Protein 1TJ5 (pdb70)

Foldseek 3Di:
DAQAEEEEEEPFACDDDLVLVVVLCVVCVVVVVRYAYEHQYLAAPVVVVVVCVVSVHDDGQKYCYNQNQWIAGPVGTDVVSNVVQVVLADVVVLCVLVVPDPQWDWDDPNSDDPFKTKTWGNPPDDLCVVVVSQVVSVVVVRQWDWFDKPNTMIIIGGVCGASQNSVVVVCVVVVHDLLRYEYEYAIRSNVSNVVHSHQYEHFQNHHPVVVVSCVPPNDPSYHYAPHTHSNRVVVSCVVSVTPD

Organism: Synechocystis sp. (strain ATCC 27184 / PCC 6803 / Kazusa) (NCBI:txid1111708)

CATH classification: 3.40.50.1000 (+1 more: 3.90.1070.10)

Solvent-accessible surface area: 10977 Å² total; per-residue (Å²): 202,72,83,0,0,0,0,0,8,0,45,73,0,0,16,55,52,81,137,6,1,99,80,0,30,125,64,0,44,116,76,76,57,59,0,26,0,0,0,0,0,22,64,33,61,132,35,0,67,60,7,23,145,127,31,44,7,29,92,10,28,20,7,0,0,4,2,0,1,29,0,37,36,115,108,30,77,14,108,114,3,6,83,81,0,53,85,122,23,91,52,108,88,0,61,68,39,0,76,65,25,164,16,10,94,92,21,74,112,158,71,46,23,77,28,5,4,1,3,75,6,45,124,165,28,78,80,68,21,14,96,94,1,34,110,97,0,90,138,51,66,18,40,0,26,29,13,49,6,50,41,95,31,0,9,0,0,3,97,78,0,22,0,1,47,0,0,82,48,1,14,82,100,21,81,9,101,48,62,54,0,0,0,0,0,4,7,6,23,0,39,6,0,0,105,5,69,0,64,0,0,0,0,120,45,13,53,96,39,0,44,113,27,61,115,115,171,32,86,113,62,10,40,90,1,129,44,38,35,0,12,0,0,48,36,0,5,75,101,39,100,25,14,132

Sequence (244 aa):
MRQLLLISDLDNTWVGDQQALEHLQEYLGDRRGNFYLAYATGRSYHSARELQKQVGLMEPDYWLTAVGSEIYHPEGLDQHWADYLSEHWQRDILQAIADGFEALKPQSPLEQNPWKISYHLDPQACPTVIDQLTEMLKETGIPVQVIFSSGKDVDLLPQRSNKGNATQYLQQHLAMEPSQTLVCGDSGNDIGLFETSARGVIVRNAQPELLHWYDQWGDSRHYRAQSSHAGAILEAIAHFDFLS

Nearest PDB structures (foldseek):
  1tj5-assembly1_A  TM=1.004E+00  e=4.501E-55  Synechocystis sp. PCC 6803
  3pgv-assembly4_D  TM=7.602E-01  e=1.822E-13  Klebsiella pneumoniae subsp. pneumoniae MGH 78578
  3pgv-assembly3_C  TM=7.453E-01  e=2.980E-13  Klebsiella pneumoniae subsp. pneumoniae MGH 78578
  3pgv-assembly1_A  TM=7.498E-01  e=1.773E-12  Klebsiella pneumoniae subsp. pneumoniae MGH 78578
  1nrw-assembly1_A  TM=6.372E-01  e=3.083E-12  Bacillus subtilis

InterPro domains:
  IPR006379 HAD-superfamily hydrolase, subfamily IIB [TIGR01484] (5-202)
  IPR006380 Sucrose phosphatase-like domain [PF05116] (3-241)
  IPR012847 Sucrose phosphatase, plant/cyanobacteria [TIGR01485] (3-243)
  IPR023214 HAD superfamily [G3DSA:3.40.50.1000] (5-239)
  IPR036412 HAD-like superfamily [SSF56784] (3-239)
  IPR051518 Plant Sucrose Phosphatase [PTHR46521] (3-242)

Radius of gyration: 17.38 Å; Cα contacts (8 Å, |Δi|>4): 476; chains: 1; bounding box: 36×49×46 Å

Secondary structure (DSSP, 8-state):
--SEEEEE-TBTTTBS-HHHHHHHHHHHHTSGGGEEEEEE-SS-HHHHHHHHHHHTPPPPSEEEEGGGTEEEETTEE-HHHHHHHHTT--HHHHHHHHHT-TTEEEPPGGG-BTTBEEEEE-TTS-TTHHHHHHHHHHTTTS-EEEEEETTTEEEEEETT-SHHHHHHHHHHHHT--GGGEEEEE-SGGGHHHHHSSSEEEE-TT--HHHHHHHHHH--TTEEE-SS-THHHHHHHHHHTT---

B-factor: mean 19.58, std 11.44, range [1.56, 80.84]

Structure (mmCIF, N/CA/C/O backbone):
data_1TJ5
#
_entry.id   1TJ5
#
_cell.length_a   68.75
_cell.length_b   68.75
_cell.length_c   268.38
_cell.angle_alpha   90
_cell.angle_beta   90
_cell.angle_gamma   120
#
_symmetry.space_group_name_H-M   'P 65 2 2'
#
loop_
_entity.id
_entity.type
_entity.pdbx_description
1 polymer Sucrose-Phosphatase
2 branched beta-D-fructofuranose-(2-1)-alpha-D-glucopyranose
3 non-polymer 'PHOSPHATE ION'
4 non-polymer 'MAGNESIUM ION'
5 water water
#
loop_
_atom_site.group_PDB
_atom_site.id
_atom_site.type_symbol
_atom_site.label_atom_id
_atom_site.label_alt_id
_atom_site.label_comp_id
_atom_site.label_asym_id
_atom_site.label_entity_id
_atom_site.label_seq_id
_atom_site.pdbx_PDB_ins_code
_atom_site.Cartn_x
_atom_site.Cartn_y
_atom_site.Cartn_z
_atom_site.occupancy
_atom_site.B_iso_or_equiv
_atom_site.auth_seq_id
_atom_site.auth_comp_id
_atom_site.auth_asym_id
_atom_site.auth_atom_id
_atom_site.pdbx_PDB_model_num
ATOM 1 N N . MET A 1 1 ? 54.704 30.635 97.598 1.00 29.90 1 MET A N 1
ATOM 2 C CA . MET A 1 1 ? 54.950 31.736 98.573 1.00 29.35 1 MET A CA 1
ATOM 3 C C . MET A 1 1 ? 55.019 31.215 100.000 1.00 26.72 1 MET A C 1
ATOM 4 O O . MET A 1 1 ? 55.194 31.987 100.941 1.00 28.01 1 MET A O 1
ATOM 9 N N . ARG A 1 2 ? 54.864 29.907 100.167 1.00 18.92 2 ARG A N 1
ATOM 10 C CA . ARG A 1 2 ? 54.935 29.315 101.494 1.00 15.71 2 ARG A CA 1
ATOM 11 C C . ARG A 1 2 ? 56.298 28.663 101.652 1.00 14.67 2 ARG A C 1
ATOM 12 O O . ARG A 1 2 ? 57.026 28.511 100.677 1.00 15.20 2 ARG A O 1
ATOM 20 N N . GLN A 1 3 ? 56.659 28.288 102.872 1.00 15.69 3 GLN A N 1
ATOM 21 C CA . GLN A 1 3 ? 57.972 27.694 103.092 1.00 17.63 3 GLN A CA 1
ATOM 22 C C . GLN A 1 3 ? 58.079 26.196 102.861 1.00 15.55 3 GLN A C 1
ATOM 23 O O . GLN A 1 3 ? 59.181 25.665 102.775 1.00 16.65 3 GLN A O 1
ATOM 29 N N . LEU A 1 4 ? 56.950 25.511 102.748 1.00 11.81 4 LEU A N 1
ATOM 30 C CA . LEU A 1 4 ? 56.997 24.076 102.532 1.00 10.52 4 LEU A CA 1
ATOM 31 C C . LEU A 1 4 ? 55.872 23.559 101.650 1.00 10.10 4 LEU A C 1
ATOM 32 O O . LEU A 1 4 ? 54.736 24.026 101.737 1.00 9.62 4 LEU A O 1
ATOM 37 N N . LEU A 1 5 ? 56.218 22.609 100.783 1.00 11.53 5 LEU A N 1
ATOM 38 C CA . LEU A 1 5 ? 55.263 21.942 99.899 1.00 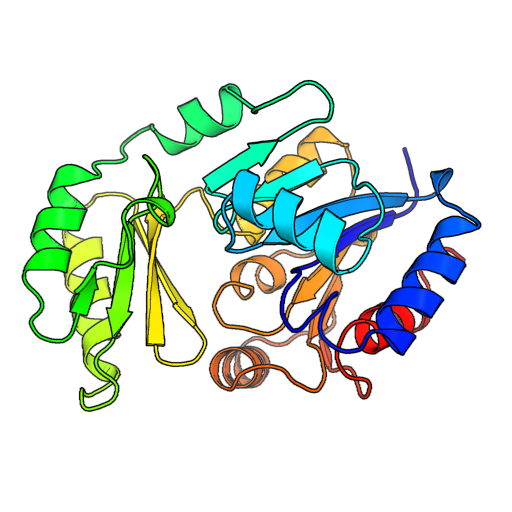10.23 5 LEU A CA 1
ATOM 39 C C . LEU A 1 5 ? 55.343 20.513 100.423 1.00 10.41 5 LEU A C 1
ATOM 40 O O . LEU A 1 5 ? 56.342 19.823 100.211 1.00 9.04 5 LEU A O 1
ATOM 45 N N . LEU A 1 6 ? 54.307 20.086 101.134 1.00 10.46 6 LEU A N 1
ATOM 46 C CA . LEU A 1 6 ? 54.270 18.750 101.717 1.00 10.22 6 LEU A CA 1
ATOM 47 C C . LEU A 1 6 ? 53.418 17.819 100.861 1.00 9.57 6 LEU A C 1
ATOM 48 O O . LEU A 1 6 ? 52.225 18.049 100.666 1.00 10.77 6 LEU A O 1
ATOM 53 N N . ILE A 1 7 ? 54.050 16.769 100.355 1.00 10.28 7 ILE A N 1
ATOM 54 C CA . ILE A 1 7 ? 53.395 15.791 99.494 1.00 9.29 7 ILE A CA 1
ATOM 55 C C . ILE A 1 7 ? 53.508 14.415 100.120 1.00 9.99 7 ILE A C 1
ATOM 56 O O . ILE A 1 7 ? 54.607 13.923 100.364 1.00 10.51 7 ILE A O 1
ATOM 61 N N . SER A 1 8 ? 52.370 13.781 100.368 1.00 9.90 8 SER A N 1
ATOM 62 C CA . SER A 1 8 ? 52.397 12.485 101.016 1.00 9.35 8 SER A CA 1
ATOM 63 C C . SER A 1 8 ? 51.376 11.492 100.514 1.00 10.79 8 SER A C 1
ATOM 64 O O . SER A 1 8 ? 50.277 11.855 100.095 1.00 9.85 8 SER A O 1
ATOM 67 N N . ASP A 1 9 ? 51.753 10.224 100.561 1.00 9.09 9 ASP A N 1
ATOM 68 C CA . ASP A 1 9 ? 50.846 9.174 100.165 1.00 8.70 9 ASP A CA 1
ATOM 69 C C . ASP A 1 9 ? 49.923 9.047 101.366 1.00 9.88 9 ASP A C 1
ATOM 70 O O . ASP A 1 9 ? 50.258 9.531 102.447 1.00 8.41 9 ASP A O 1
ATOM 75 N N . LEU A 1 10 ? 48.774 8.403 101.194 1.00 9.81 10 LEU A N 1
ATOM 76 C CA . LEU A 1 10 ? 47.832 8.248 102.295 1.00 10.57 10 LEU A CA 1
ATOM 77 C C . LEU A 1 10 ? 47.962 6.906 103.002 1.00 11.31 10 LEU A C 1
ATOM 78 O O . LEU A 1 10 ? 48.521 6.836 104.094 1.00 12.72 10 LEU A O 1
ATOM 83 N N . ASP A 1 11 ? 47.459 5.844 102.379 1.00 8.59 11 ASP A N 1
ATOM 84 C CA . ASP A 1 11 ? 47.517 4.514 102.983 1.00 12.09 11 ASP A CA 1
ATOM 85 C C . ASP A 1 11 ? 48.925 4.080 103.379 1.00 12.25 11 ASP A C 1
ATOM 86 O O . ASP A 1 11 ? 49.848 4.152 102.576 1.00 13.52 11 ASP A O 1
ATOM 91 N N . ASN A 1 12 ? 49.075 3.642 104.628 1.00 16.64 12 ASN A N 1
ATOM 92 C CA . ASN A 1 12 ? 50.350 3.163 105.160 1.00 16.32 12 ASN A CA 1
ATOM 93 C C . ASN A 1 12 ? 51.419 4.234 105.337 1.00 15.50 12 ASN A C 1
ATOM 94 O O . ASN A 1 12 ? 52.539 3.935 105.747 1.00 15.90 12 ASN A O 1
ATOM 99 N N . THR A 1 13 ? 51.080 5.477 105.024 1.00 12.05 13 THR A N 1
ATOM 100 C CA . THR A 1 13 ? 52.020 6.577 105.166 1.00 10.77 13 THR A CA 1
ATOM 101 C C . THR A 1 13 ? 51.403 7.595 106.116 1.00 10.19 13 THR A C 1
ATOM 102 O O . THR A 1 13 ? 51.724 7.622 107.300 1.00 10.34 13 THR A O 1
ATOM 106 N N . TRP A 1 14 ? 50.497 8.414 105.603 1.00 9.04 14 TRP A N 1
ATOM 107 C CA . TRP A 1 14 ? 49.826 9.416 106.424 1.00 10.30 14 TRP A CA 1
ATOM 108 C C . TRP A 1 14 ? 48.788 8.702 107.291 1.00 10.37 14 TRP A C 1
ATOM 109 O O . TRP A 1 14 ? 48.531 9.099 108.423 1.00 10.32 14 TRP A O 1
ATOM 120 N N . VAL A 1 15 ? 48.219 7.627 106.751 1.00 10.22 15 VAL A N 1
ATOM 121 C CA . VAL A 1 15 ? 47.190 6.850 107.436 1.00 10.14 15 VAL A CA 1
ATOM 122 C C . VAL A 1 15 ? 47.715 5.478 107.861 1.00 12.38 15 VAL A C 1
ATOM 123 O O . VAL A 1 15 ? 48.563 4.899 107.185 1.00 12.95 15 VAL A O 1
ATOM 127 N N . GLY A 1 16 ? 47.205 4.961 108.978 1.00 12.43 16 GLY A N 1
ATOM 128 C CA . GLY A 1 16 ? 47.640 3.657 109.456 1.00 14.71 16 GLY A CA 1
ATOM 129 C C . GLY A 1 16 ? 47.902 3.629 110.951 1.00 16.39 16 GLY A C 1
ATOM 130 O O . GLY A 1 16 ? 47.775 2.591 111.599 1.00 17.28 16 GLY A O 1
ATOM 131 N N . ASP A 1 17 ? 48.289 4.775 111.498 1.00 15.35 17 ASP A N 1
ATOM 132 C CA . ASP A 1 17 ? 48.558 4.910 112.928 1.00 15.27 17 ASP A CA 1
ATOM 133 C C . ASP A 1 17 ? 47.728 6.112 113.364 1.00 13.07 17 ASP A C 1
ATOM 134 O O . ASP A 1 17 ? 48.209 7.237 113.336 1.00 13.55 17 ASP A O 1
ATOM 139 N N . GLN A 1 18 ? 46.483 5.873 113.763 1.00 14.09 18 GLN A N 1
ATOM 140 C CA . GLN A 1 18 ? 45.593 6.964 114.145 1.00 14.86 18 GLN A CA 1
ATOM 141 C C . GLN A 1 18 ? 46.206 7.986 115.097 1.00 12.95 18 GLN A C 1
ATOM 142 O O . GLN A 1 18 ? 46.074 9.188 114.877 1.00 13.40 18 GLN A O 1
ATOM 148 N N . GLN A 1 19 ? 46.887 7.526 116.141 1.00 10.79 19 GLN A N 1
ATOM 149 C CA . GLN A 1 19 ? 47.494 8.466 117.080 1.00 12.09 19 GLN A CA 1
ATOM 150 C C . GLN A 1 19 ? 48.530 9.369 116.407 1.00 10.40 19 GLN A C 1
ATOM 151 O O . GLN A 1 19 ? 48.560 10.574 116.657 1.00 9.56 19 GLN A O 1
ATOM 157 N N . ALA A 1 20 ? 49.379 8.793 115.560 1.00 11.16 20 ALA A N 1
ATOM 158 C CA . ALA A 1 20 ? 50.408 9.579 114.877 1.00 11.29 20 ALA A CA 1
ATOM 159 C C . ALA A 1 20 ? 49.758 10.531 113.885 1.00 10.55 20 ALA A C 1
ATOM 160 O O . ALA A 1 20 ? 50.186 11.675 113.729 1.00 11.16 20 ALA A O 1
ATOM 162 N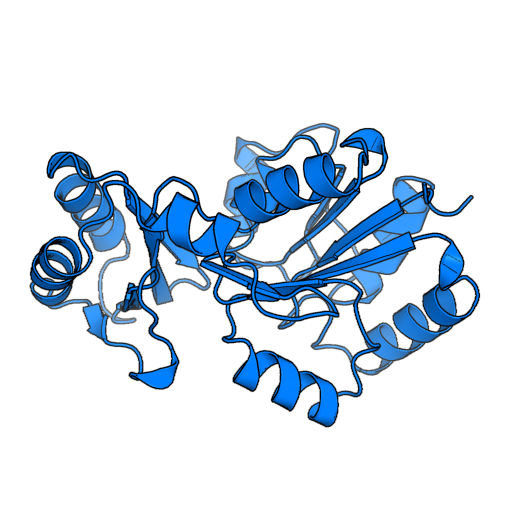 N . LEU A 1 21 ? 48.723 10.056 113.208 1.00 10.31 21 LEU A N 1
ATOM 163 C CA . LEU A 1 21 ? 48.020 10.894 112.251 1.00 10.96 21 LEU A CA 1
ATOM 164 C C . LEU A 1 21 ? 47.519 12.121 112.999 1.00 11.41 21 LEU A C 1
ATOM 165 O O . LEU A 1 21 ? 47.701 13.253 112.557 1.00 12.35 21 LEU A O 1
ATOM 170 N N . GLU A 1 22 ? 46.903 11.887 114.151 1.00 10.77 22 GLU A N 1
ATOM 171 C CA . GLU A 1 22 ? 46.356 12.978 114.942 1.00 12.74 22 GLU A CA 1
ATOM 172 C C . GLU A 1 22 ? 47.381 13.985 115.452 1.00 11.19 22 GLU A C 1
ATOM 173 O O . GLU A 1 22 ? 47.143 15.190 115.367 1.00 11.48 22 GLU A O 1
ATOM 179 N N . HIS A 1 23 ? 48.521 13.537 115.967 1.00 10.17 23 HIS A N 1
ATOM 180 C CA . HIS A 1 23 ? 49.469 14.534 116.430 1.00 10.10 23 HIS A CA 1
ATOM 181 C C . HIS A 1 23 ? 50.203 15.198 115.265 1.00 8.85 23 HIS A C 1
ATOM 182 O O . HIS A 1 23 ? 50.719 16.305 115.408 1.00 9.15 23 HIS A O 1
ATOM 189 N N . LEU A 1 24 ? 50.223 14.550 114.102 1.00 8.86 24 LEU A N 1
ATOM 190 C CA . LEU A 1 24 ? 50.853 15.164 112.931 1.00 7.35 24 LEU A CA 1
ATOM 191 C C . LEU A 1 24 ? 49.938 16.304 112.488 1.00 8.37 24 LEU A C 1
ATOM 192 O O . LEU A 1 24 ? 50.391 17.412 112.206 1.00 9.64 24 LEU A O 1
ATOM 197 N N . GLN A 1 25 ? 48.639 16.028 112.440 1.00 9.46 25 GLN A N 1
ATOM 198 C CA . GLN A 1 25 ? 47.679 17.041 112.022 1.00 10.13 25 GLN A CA 1
ATOM 199 C C . GLN A 1 25 ? 47.524 18.144 113.068 1.00 11.38 25 GLN A C 1
ATOM 200 O O . GLN A 1 25 ? 47.263 19.302 112.732 1.00 9.84 25 GLN A O 1
ATOM 206 N N . GLU A 1 26 ? 47.707 17.791 114.333 1.00 11.63 26 GLU A N 1
ATOM 207 C CA . GLU A 1 26 ? 47.610 18.778 115.398 1.00 13.91 26 GLU A CA 1
ATOM 208 C C . GLU A 1 26 ? 48.750 19.775 115.198 1.00 12.48 26 GLU A C 1
ATOM 209 O O . GLU A 1 26 ? 48.543 20.989 115.202 1.00 12.13 26 GLU A O 1
ATOM 215 N N . TYR A 1 27 ? 49.955 19.251 115.015 1.00 10.67 27 TYR A N 1
ATOM 216 C CA . TYR A 1 27 ? 51.126 20.092 114.802 1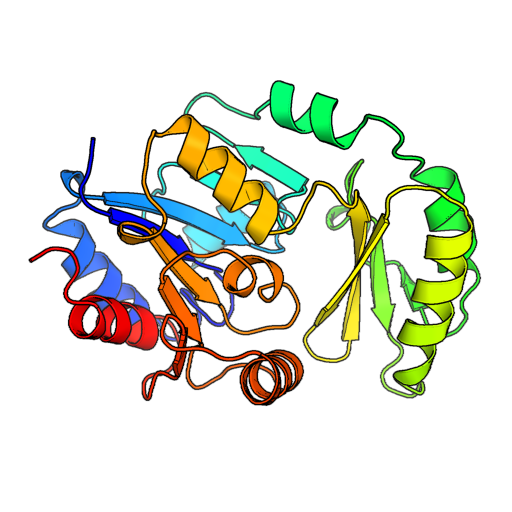.00 10.48 27 TYR A CA 1
ATOM 217 C C . TYR A 1 27 ? 50.972 20.966 113.553 1.00 10.21 27 TYR A C 1
ATOM 218 O O . TYR A 1 27 ? 51.146 22.182 113.613 1.00 10.73 27 TYR A O 1
ATOM 227 N N . LEU A 1 28 ? 50.645 20.347 112.422 1.00 11.37 28 LEU A N 1
ATOM 228 C CA . LEU A 1 28 ? 50.483 21.093 111.174 1.00 10.87 28 LEU A CA 1
ATOM 229 C C . LEU A 1 28 ? 49.309 22.057 111.263 1.00 10.43 28 LEU A C 1
ATOM 230 O O . LEU A 1 28 ? 49.313 23.111 110.631 1.00 11.54 28 LEU A O 1
ATOM 235 N N . GLY A 1 29 ? 48.310 21.689 112.056 1.00 8.91 29 GLY A N 1
ATOM 236 C CA . GLY A 1 29 ? 47.135 22.526 112.211 1.00 8.65 29 GLY A CA 1
ATOM 237 C C . GLY A 1 29 ? 47.401 23.861 112.886 1.00 8.68 29 GLY A C 1
ATOM 238 O O . GLY A 1 29 ? 46.566 24.761 112.815 1.00 8.91 29 GLY A O 1
ATOM 239 N N . ASP A 1 30 ? 48.552 23.993 113.540 1.00 9.30 30 ASP A N 1
ATOM 240 C CA . ASP A 1 30 ? 48.912 25.233 114.219 1.00 8.59 30 ASP A CA 1
ATOM 241 C C . ASP A 1 30 ? 49.695 26.204 113.346 1.00 8.16 30 ASP A C 1
ATOM 242 O O . ASP A 1 30 ? 49.997 27.321 113.772 1.00 8.97 30 ASP A O 1
ATOM 247 N N . ARG A 1 31 ? 50.024 25.779 112.129 1.00 7.64 31 ARG A N 1
ATOM 248 C CA . ARG A 1 31 ? 50.762 26.618 111.187 1.00 7.31 31 ARG A CA 1
ATOM 249 C C . ARG A 1 31 ? 50.270 26.327 109.768 1.00 8.62 31 ARG A C 1
ATOM 250 O O . ARG A 1 31 ? 51.055 26.284 108.817 1.00 7.12 31 ARG A O 1
ATOM 258 N N . ARG A 1 32 ? 48.961 26.134 109.641 1.00 9.34 32 ARG A N 1
ATOM 259 C CA . ARG A 1 32 ? 48.329 25.809 108.369 1.00 11.54 32 ARG A CA 1
ATOM 260 C C . ARG A 1 32 ? 48.745 26.702 107.204 1.00 12.14 32 ARG A C 1
ATOM 261 O O . ARG A 1 32 ? 48.896 26.227 106.080 1.00 11.48 32 ARG A O 1
ATOM 269 N N . GLY A 1 33 ? 48.944 27.989 107.470 1.00 11.07 33 GLY A N 1
ATOM 270 C CA . GLY A 1 33 ? 49.319 28.908 106.410 1.00 8.38 33 GLY A CA 1
ATOM 271 C C . GLY A 1 33 ? 50.766 28.880 105.956 1.00 9.55 33 GLY A C 1
ATOM 272 O O . GLY A 1 33 ? 51.123 29.578 105.007 1.00 8.55 33 GLY A O 1
ATOM 273 N N . ASN A 1 34 ? 51.604 28.081 106.609 1.00 9.61 34 ASN A N 1
ATOM 274 C CA . ASN A 1 34 ? 53.011 28.015 106.225 1.00 11.15 34 ASN A CA 1
ATOM 275 C C . ASN A 1 34 ? 53.382 26.934 105.217 1.00 10.44 34 ASN A C 1
ATOM 276 O O . ASN A 1 34 ? 54.532 26.860 104.791 1.00 11.43 34 ASN A O 1
ATOM 281 N N . PHE A 1 35 ? 52.432 26.094 104.829 1.00 10.83 35 PHE A N 1
ATOM 282 C CA . PHE A 1 35 ? 52.749 25.045 103.869 1.00 11.03 35 PHE A CA 1
ATOM 283 C C . PHE A 1 35 ? 51.592 24.706 102.942 1.00 11.65 35 PHE A C 1
ATOM 284 O O . PHE A 1 35 ? 50.433 24.983 103.246 1.00 10.17 35 PHE A O 1
ATOM 292 N N . TYR A 1 36 ? 51.929 24.127 101.794 1.00 9.23 36 TYR A N 1
ATOM 293 C CA . TYR A 1 36 ? 50.921 23.676 100.847 1.00 8.71 36 TYR A CA 1
ATOM 294 C C . TYR A 1 36 ? 50.903 22.181 101.088 1.00 6.76 36 TYR A C 1
ATOM 295 O O . TYR A 1 36 ? 51.948 21.570 101.278 1.00 6.97 36 TYR A O 1
ATOM 304 N N . LEU A 1 37 ? 49.721 21.591 101.099 1.00 10.38 37 LEU A N 1
ATOM 305 C CA . LEU A 1 37 ? 49.621 20.167 101.333 1.00 9.22 37 LEU A CA 1
ATOM 306 C C . LEU A 1 37 ? 48.978 19.469 100.152 1.00 11.16 37 LEU A C 1
ATOM 307 O O . LEU A 1 37 ? 47.963 19.925 99.622 1.00 12.52 37 LEU A O 1
ATOM 312 N N . ALA A 1 38 ? 49.579 18.362 99.737 1.00 9.71 38 ALA A N 1
ATOM 313 C CA . ALA A 1 38 ? 49.043 17.580 98.636 1.00 10.20 38 ALA A CA 1
ATOM 314 C C . ALA A 1 38 ? 49.115 16.100 98.985 1.00 11.85 38 ALA A C 1
ATOM 315 O O . ALA A 1 38 ? 50.134 15.610 99.476 1.00 12.89 38 ALA A O 1
ATOM 317 N N . TYR A 1 39 ? 48.014 15.397 98.760 1.00 10.49 39 TYR A N 1
ATOM 318 C CA . TYR A 1 39 ? 47.972 13.968 99.002 1.00 9.98 39 TYR A CA 1
ATOM 319 C C . TYR A 1 39 ? 48.198 13.331 97.638 1.00 11.04 39 TYR A C 1
ATOM 320 O O . TYR A 1 39 ? 47.440 13.583 96.707 1.00 11.27 39 TYR A O 1
ATOM 329 N N . ALA A 1 40 ? 49.263 12.542 97.518 1.00 12.80 40 ALA A N 1
ATOM 330 C CA . ALA A 1 40 ? 49.597 11.846 96.274 1.00 10.91 40 ALA A CA 1
ATOM 331 C C . ALA A 1 40 ? 49.281 10.390 96.570 1.00 11.63 40 ALA A C 1
ATOM 332 O O . ALA A 1 40 ? 50.104 9.659 97.131 1.00 11.96 40 ALA A O 1
ATOM 334 N N . THR A 1 41 ? 48.083 9.970 96.186 1.00 11.05 41 THR A N 1
ATOM 335 C CA . THR A 1 41 ? 47.620 8.626 96.476 1.00 10.21 41 THR A CA 1
ATOM 336 C C . THR A 1 41 ? 47.307 7.784 95.251 1.00 11.01 41 THR A C 1
ATOM 337 O O . THR A 1 41 ? 47.105 8.306 94.154 1.00 11.19 41 THR A O 1
ATOM 341 N N . GLY A 1 42 ? 47.279 6.471 95.450 1.00 7.94 42 GLY A N 1
ATOM 342 C CA . GLY A 1 42 ? 46.967 5.560 94.366 1.00 8.26 42 GLY A CA 1
ATOM 343 C C . GLY A 1 42 ? 45.463 5.472 94.222 1.00 9.43 42 GLY A C 1
ATOM 344 O O . GLY A 1 42 ? 44.947 4.986 93.218 1.00 12.49 42 GLY A O 1
ATOM 345 N N . ARG A 1 43 ? 44.755 5.952 95.237 1.00 9.68 43 ARG A N 1
ATOM 346 C CA . ARG A 1 43 ? 43.302 5.936 95.236 1.00 9.05 43 ARG A CA 1
ATOM 347 C C . ARG A 1 43 ? 42.709 6.955 94.270 1.00 10.19 43 ARG A C 1
ATOM 348 O O . ARG A 1 43 ? 43.328 7.970 93.954 1.00 9.97 43 ARG A O 1
ATOM 356 N N . SER A 1 44 ? 41.497 6.674 93.805 1.00 11.84 44 SER A N 1
ATOM 357 C CA . SER A 1 44 ? 40.796 7.593 92.926 1.00 12.86 44 SER A CA 1
ATOM 358 C C . SER A 1 44 ? 40.395 8.738 93.849 1.00 12.56 44 SER A C 1
ATOM 359 O O . SER A 1 44 ? 40.484 8.608 95.071 1.00 13.07 44 SER A O 1
ATOM 362 N N . TYR A 1 45 ? 39.941 9.844 93.274 1.00 10.79 45 TYR A N 1
ATOM 363 C CA . TYR A 1 45 ? 39.518 10.999 94.057 1.00 10.45 45 TYR A CA 1
ATOM 364 C C . TYR A 1 45 ? 38.389 10.637 95.024 1.00 11.51 45 TYR A C 1
ATOM 365 O O . TYR A 1 45 ? 38.448 10.970 96.209 1.00 10.68 45 TYR A O 1
ATOM 374 N N . HIS A 1 46 ? 37.367 9.953 94.515 1.00 12.15 46 HIS A N 1
ATOM 375 C CA . HIS A 1 46 ? 36.223 9.549 95.331 1.00 16.17 46 HIS A CA 1
ATOM 376 C C . HIS A 1 46 ? 36.683 8.701 96.511 1.00 15.06 46 HIS A C 1
ATOM 377 O O . HIS A 1 46 ? 36.262 8.919 97.648 1.00 15.85 46 HIS A O 1
ATOM 384 N N . SER A 1 47 ? 37.548 7.732 96.235 1.00 12.78 47 SER A N 1
ATOM 385 C CA . SER A 1 47 ? 38.057 6.857 97.279 1.00 13.02 47 SER A CA 1
ATOM 386 C C . SER A 1 47 ? 38.879 7.659 98.291 1.00 11.53 47 SER A C 1
ATOM 387 O O . SER A 1 47 ? 38.811 7.414 99.495 1.00 11.84 47 SER A O 1
ATOM 390 N N . ALA A 1 48 ? 39.651 8.620 97.800 1.00 11.61 48 ALA A N 1
ATOM 391 C CA . ALA A 1 48 ? 40.467 9.445 98.681 1.00 11.73 48 ALA A CA 1
ATOM 392 C C . ALA A 1 48 ? 39.549 10.224 99.628 1.00 12.69 48 ALA A C 1
ATOM 393 O O . ALA A 1 48 ? 39.823 10.327 100.827 1.00 9.94 48 ALA A O 1
ATOM 395 N N . ARG A 1 49 ? 38.456 10.756 99.078 1.00 13.84 49 ARG A N 1
ATOM 396 C CA . ARG A 1 49 ? 37.480 11.519 99.854 1.00 14.68 49 ARG A CA 1
ATOM 397 C C . ARG A 1 49 ? 36.791 10.649 100.897 1.00 16.29 49 ARG A C 1
ATOM 398 O O . ARG A 1 49 ? 36.510 11.106 102.004 1.00 17.56 49 ARG A O 1
ATOM 406 N N . GLU A 1 50 ? 36.505 9.399 100.551 1.00 15.76 50 GLU A N 1
ATOM 407 C CA . GLU A 1 50 ? 35.861 8.519 101.511 1.00 18.29 50 GLU A CA 1
ATOM 408 C C . GLU A 1 50 ? 36.821 8.236 102.660 1.00 18.39 50 GLU A C 1
ATOM 409 O O . GLU A 1 50 ? 36.406 8.182 103.818 1.00 18.52 50 GLU A O 1
ATOM 415 N N . LEU A 1 51 ? 38.103 8.069 102.339 1.00 19.32 51 LEU A N 1
ATOM 416 C CA . LEU A 1 51 ? 39.109 7.809 103.364 1.00 19.47 51 LEU A CA 1
ATOM 417 C C . LEU A 1 51 ? 39.213 9.007 104.306 1.00 18.17 51 LEU A C 1
ATOM 418 O O . LEU A 1 51 ? 39.357 8.838 105.516 1.00 19.93 51 LEU A O 1
ATOM 423 N N . GLN A 1 52 ? 39.133 10.213 103.748 1.00 13.37 52 GLN A N 1
ATOM 424 C CA . GLN A 1 52 ? 39.210 11.435 104.544 1.00 13.11 52 GLN A CA 1
ATOM 425 C C . GLN A 1 52 ? 38.120 11.462 105.616 1.00 14.47 52 GLN A C 1
ATOM 426 O O . GLN A 1 52 ? 38.354 11.911 106.741 1.00 11.72 52 GLN A O 1
ATOM 432 N N . LYS A 1 53 ? 36.929 10.987 105.260 1.00 14.84 53 LYS A N 1
ATOM 433 C CA . LYS A 1 53 ? 35.818 10.955 106.204 1.00 18.27 53 LYS A CA 1
ATOM 434 C C . LYS A 1 53 ? 36.016 9.858 107.235 1.00 18.09 53 LYS A C 1
ATOM 435 O O . LYS A 1 53 ? 35.632 10.009 108.391 1.00 18.58 53 LYS A O 1
ATOM 441 N N . GLN A 1 54 ? 36.631 8.758 106.816 1.00 23.12 54 GLN A N 1
ATOM 442 C CA . GLN A 1 54 ? 36.879 7.632 107.708 1.00 22.49 54 GLN A CA 1
ATOM 443 C C . GLN A 1 54 ? 37.890 7.931 108.815 1.00 21.73 54 GLN A C 1
ATOM 444 O O . GLN A 1 54 ? 37.639 7.630 109.982 1.00 19.83 54 GLN A O 1
ATOM 450 N N . VAL A 1 55 ? 39.029 8.521 108.457 1.00 18.24 55 VAL A N 1
ATOM 451 C CA . VAL A 1 55 ? 40.065 8.814 109.447 1.00 17.52 55 VAL A CA 1
ATOM 452 C C . VAL A 1 55 ? 40.222 10.292 109.795 1.00 17.11 55 VAL A C 1
ATOM 453 O O . VAL A 1 55 ? 41.086 10.655 110.595 1.00 17.81 55 VAL A O 1
ATOM 457 N N . GLY A 1 56 ? 39.396 11.139 109.191 1.00 17.80 56 GLY A N 1
ATOM 458 C CA . GLY A 1 56 ? 39.464 12.562 109.469 1.00 17.15 56 GLY A CA 1
ATOM 459 C C . GLY A 1 56 ? 40.682 13.282 108.917 1.00 16.42 56 GLY A C 1
ATOM 460 O O . GLY A 1 56 ? 41.307 14.072 109.625 1.00 15.62 56 GLY A O 1
ATOM 461 N N . LEU A 1 57 ? 41.022 13.019 107.656 1.00 12.08 57 LEU A N 1
ATOM 462 C CA . LEU A 1 57 ? 42.169 13.668 107.019 1.00 11.45 57 LEU A CA 1
ATOM 463 C C . LEU A 1 57 ? 41.967 15.169 106.914 1.00 11.33 57 LEU A C 1
ATOM 464 O O . LEU A 1 57 ? 40.895 15.630 106.526 1.00 11.49 57 LEU A O 1
ATOM 469 N N . MET A 1 58 ? 42.997 15.939 107.240 1.00 11.12 58 MET A N 1
ATOM 470 C CA . MET A 1 58 ? 42.869 17.383 107.133 1.00 12.37 58 MET A CA 1
ATOM 471 C C . MET A 1 58 ? 42.795 17.732 105.653 1.00 12.63 58 MET A C 1
ATOM 472 O O . MET A 1 58 ? 43.381 17.044 104.815 1.00 10.80 58 MET A O 1
ATOM 477 N N . GLU A 1 59 ? 42.066 18.801 105.348 1.00 15.05 59 GLU A N 1
ATOM 478 C CA . GLU A 1 59 ? 41.868 19.264 103.982 1.00 13.86 59 GLU A CA 1
ATOM 479 C C . GLU A 1 59 ? 43.177 19.689 103.323 1.00 13.80 59 GLU A C 1
ATOM 480 O O . GLU A 1 59 ? 43.885 20.563 103.825 1.00 14.61 59 GLU A O 1
ATOM 486 N N . PRO A 1 60 ? 43.522 19.068 102.186 1.00 12.05 60 PRO A N 1
ATOM 487 C CA . PRO A 1 60 ? 44.763 19.434 101.505 1.00 10.84 60 PRO A CA 1
ATOM 488 C C . PRO A 1 60 ? 44.497 20.562 100.520 1.00 10.40 60 PRO A C 1
ATOM 489 O O . PRO A 1 60 ? 43.352 20.929 100.282 1.00 10.10 60 PRO A O 1
ATOM 493 N N . ASP A 1 61 ? 45.557 21.117 99.953 1.00 13.69 61 ASP A N 1
ATOM 494 C CA . ASP A 1 61 ? 45.394 22.177 98.974 1.00 14.51 61 ASP A CA 1
ATOM 495 C C . ASP A 1 61 ? 45.194 21.529 97.608 1.00 15.10 61 ASP A C 1
ATOM 496 O O . ASP A 1 61 ? 44.491 22.068 96.749 1.00 14.67 61 ASP A O 1
ATOM 501 N N . TYR A 1 62 ? 45.806 20.360 97.422 1.00 10.84 62 TYR A N 1
ATOM 502 C CA . TYR A 1 62 ? 45.714 19.633 96.160 1.00 9.28 62 TYR A CA 1
ATOM 503 C C . TYR A 1 62 ? 45.621 18.131 96.367 1.00 9.55 62 TYR A C 1
ATOM 504 O O . TYR A 1 62 ? 46.103 17.594 97.364 1.00 7.91 62 TYR A O 1
ATOM 513 N N . TRP A 1 63 ? 44.999 17.457 95.408 1.00 11.10 63 TRP A N 1
ATOM 514 C CA . TRP A 1 63 ? 44.869 16.011 95.449 1.00 10.04 63 TRP A CA 1
ATOM 515 C C . TRP A 1 63 ? 45.522 15.470 94.189 1.00 12.17 63 TRP A C 1
ATOM 516 O O . TRP A 1 63 ? 45.104 15.812 93.086 1.00 11.91 63 TRP A O 1
ATOM 527 N N . LEU A 1 64 ? 46.561 14.656 94.346 1.00 9.87 64 LEU A N 1
ATOM 528 C CA . LEU A 1 64 ? 47.219 14.050 93.196 1.00 11.27 64 LEU A CA 1
ATOM 529 C C . LEU A 1 64 ? 46.759 12.610 93.319 1.00 10.68 64 LEU A C 1
ATOM 530 O O . LEU A 1 64 ? 47.381 11.807 94.007 1.00 11.59 64 LEU A O 1
ATOM 535 N N . THR A 1 65 ? 45.650 12.296 92.660 1.00 11.42 65 THR A N 1
ATOM 536 C CA . THR A 1 65 ? 45.057 10.970 92.757 1.00 11.10 65 THR A CA 1
ATOM 537 C C . THR A 1 65 ? 45.404 9.969 91.667 1.00 10.80 65 THR A C 1
ATOM 538 O O . THR A 1 65 ? 45.977 10.314 90.635 1.00 9.15 65 THR A O 1
ATOM 542 N N . ALA A 1 66 ? 45.032 8.719 91.924 1.00 10.98 66 ALA A N 1
ATOM 543 C CA . ALA A 1 66 ? 45.266 7.621 91.002 1.00 10.74 66 ALA A CA 1
ATOM 544 C C . ALA A 1 66 ? 46.705 7.630 90.498 1.00 10.94 66 ALA A C 1
ATOM 545 O O . ALA A 1 66 ? 46.961 7.548 89.295 1.00 10.49 66 ALA A O 1
ATOM 547 N N . VAL A 1 67 ? 47.639 7.737 91.439 1.00 8.73 67 VAL A N 1
ATOM 548 C CA . VAL A 1 67 ? 49.064 7.745 91.136 1.00 9.83 67 VAL A CA 1
ATOM 549 C C . VAL A 1 67 ? 49.463 8.937 90.265 1.00 10.94 67 VAL A C 1
ATOM 550 O O . VAL A 1 67 ? 50.371 8.842 89.436 1.00 10.37 67 VAL A O 1
ATOM 554 N N . GLY A 1 68 ? 48.777 10.058 90.454 1.00 13.12 68 GLY A N 1
ATOM 555 C CA . GLY A 1 68 ? 49.089 11.251 89.684 1.00 13.23 68 GLY A CA 1
ATOM 556 C C . GLY A 1 68 ? 48.440 11.342 88.312 1.00 13.81 68 GLY A C 1
ATOM 557 O O . GLY A 1 68 ? 48.803 12.207 87.520 1.00 14.15 68 GLY A O 1
ATOM 558 N N . SER A 1 69 ? 47.479 10.469 88.019 1.00 11.88 69 SER A N 1
ATOM 559 C CA . SER A 1 69 ? 46.821 10.507 86.716 1.00 13.76 69 SER A CA 1
ATOM 560 C C . SER A 1 69 ? 45.764 11.604 86.672 1.00 15.18 69 SER A C 1
ATOM 561 O O . SER A 1 69 ? 45.358 12.042 85.597 1.00 15.26 69 SER A O 1
ATOM 564 N N . GLU A 1 70 ? 45.314 12.042 87.843 1.00 12.10 70 GLU A N 1
ATOM 565 C CA . GLU A 1 70 ? 44.330 13.110 87.923 1.00 14.88 70 GLU A CA 1
ATOM 566 C C . GLU A 1 70 ? 44.721 14.060 89.043 1.00 14.99 70 GLU A C 1
ATOM 567 O O . GLU A 1 70 ? 45.030 13.631 90.155 1.00 17.29 70 GLU A O 1
ATOM 573 N N . ILE A 1 71 ? 44.713 15.352 88.744 1.00 17.97 71 ILE A N 1
ATOM 574 C CA . ILE A 1 71 ? 45.047 16.358 89.736 1.00 17.73 71 ILE A CA 1
ATOM 575 C C . ILE A 1 71 ? 43.816 17.211 90.025 1.00 18.90 71 ILE A C 1
ATOM 576 O O . ILE A 1 71 ? 43.128 17.658 89.109 1.00 20.03 71 ILE A O 1
ATOM 581 N N . TYR A 1 72 ? 43.531 17.421 91.303 1.00 15.13 72 TYR A N 1
ATOM 582 C CA . TYR A 1 72 ? 42.379 18.219 91.694 1.00 15.87 72 TYR A CA 1
ATOM 583 C C . TYR A 1 72 ? 42.806 19.450 92.462 1.00 17.17 72 TYR A C 1
ATOM 584 O O . TYR A 1 72 ? 43.502 19.347 93.473 1.00 17.23 72 TYR A O 1
ATOM 593 N N . HIS A 1 73 ? 42.404 20.614 91.964 1.00 16.70 73 HIS A N 1
ATOM 594 C CA . HIS A 1 73 ? 42.714 21.874 92.623 1.00 20.08 73 HIS A CA 1
ATOM 595 C C . HIS A 1 73 ? 41.496 22.195 93.473 1.00 22.12 73 HIS A C 1
ATOM 596 O O . HIS A 1 73 ? 40.454 21.546 93.346 1.00 21.40 73 HIS A O 1
ATOM 603 N N . PRO A 1 74 ? 41.609 23.192 94.361 1.00 36.61 74 PRO A N 1
ATOM 604 C CA . PRO A 1 74 ? 40.448 23.528 95.187 1.00 38.96 74 PRO A CA 1
ATOM 605 C C . PRO A 1 74 ? 39.258 23.823 94.273 1.00 41.13 74 PRO A C 1
ATOM 606 O O . PRO A 1 74 ? 38.111 23.530 94.612 1.00 42.40 74 PRO A O 1
ATOM 610 N N . GLU A 1 75 ? 39.553 24.378 93.098 1.00 46.66 75 GLU A N 1
ATOM 611 C CA . GLU A 1 75 ? 38.526 24.728 92.116 1.00 46.10 75 GLU A CA 1
ATOM 612 C C . GLU A 1 75 ? 38.053 23.560 91.243 1.00 45.36 75 GLU A C 1
ATOM 613 O O . GLU A 1 75 ? 37.058 23.685 90.527 1.00 45.27 75 GLU A O 1
ATOM 615 N N . GLY A 1 76 ? 38.762 22.434 91.290 1.00 36.13 76 GLY A N 1
ATOM 616 C CA . GLY A 1 76 ? 38.355 21.287 90.491 1.00 33.19 76 GLY A CA 1
ATOM 617 C C . GLY A 1 76 ? 39.450 20.568 89.716 1.00 31.34 76 GLY A C 1
ATOM 618 O O . GLY A 1 76 ? 40.636 20.878 89.851 1.00 30.54 76 GLY A O 1
ATOM 619 N N . LEU A 1 77 ? 39.036 19.603 88.896 1.00 22.34 77 LEU A N 1
ATOM 620 C CA . LEU A 1 77 ? 39.951 18.802 88.087 1.00 19.79 77 LEU A CA 1
ATOM 621 C C . LEU A 1 77 ? 40.780 19.649 87.130 1.00 17.32 77 LEU A C 1
ATOM 622 O O . LEU A 1 77 ? 40.258 20.536 86.461 1.00 15.57 77 LEU A O 1
ATOM 627 N N . ASP A 1 78 ? 42.077 19.367 87.070 1.00 14.12 78 ASP A N 1
ATOM 628 C CA . ASP A 1 78 ? 42.981 20.105 86.197 1.00 13.74 78 ASP A CA 1
ATOM 629 C C . ASP A 1 78 ? 42.887 19.539 84.787 1.00 14.68 78 ASP A C 1
ATOM 630 O O . ASP A 1 78 ? 43.402 18.455 84.503 1.00 14.32 78 ASP A O 1
ATOM 635 N N . GLN A 1 79 ? 42.222 20.281 83.907 1.00 17.18 79 GLN A N 1
ATOM 636 C CA . GLN A 1 79 ? 42.037 19.850 82.526 1.00 18.69 79 GLN A CA 1
ATOM 637 C C . GLN A 1 79 ? 43.319 19.951 81.703 1.00 18.29 79 GLN A C 1
ATOM 638 O O . GLN A 1 79 ? 43.495 19.217 80.731 1.00 19.11 79 GLN A O 1
ATOM 644 N N . HIS A 1 80 ? 44.217 20.856 82.082 1.00 17.30 80 HIS A N 1
ATOM 645 C CA . HIS A 1 80 ? 45.473 20.991 81.352 1.00 16.58 80 HIS A CA 1
ATOM 646 C C . HIS A 1 80 ? 46.309 19.734 81.561 1.00 15.60 80 HIS A C 1
ATOM 647 O O . HIS A 1 80 ? 46.931 19.226 80.627 1.00 14.92 80 HIS A O 1
ATOM 654 N N . TRP A 1 81 ? 46.323 19.240 82.796 1.00 15.68 81 TRP A N 1
ATOM 655 C CA . TRP A 1 81 ? 47.075 18.037 83.133 1.00 14.23 81 TRP A CA 1
ATOM 656 C C . TRP A 1 81 ? 46.467 16.851 82.388 1.00 14.21 81 TRP A C 1
ATOM 657 O O . TRP A 1 81 ? 47.186 16.016 81.837 1.00 13.51 81 TRP A O 1
ATOM 668 N N . ALA A 1 82 ? 45.140 16.791 82.353 1.00 12.52 82 ALA A N 1
ATOM 669 C CA . ALA A 1 82 ? 44.460 15.707 81.660 1.00 13.53 82 ALA A CA 1
ATOM 670 C C . ALA A 1 82 ? 44.840 15.701 80.180 1.00 14.12 82 ALA A C 1
ATOM 671 O O . ALA A 1 82 ? 45.208 14.659 79.638 1.00 15.27 82 ALA A O 1
ATOM 673 N N . ASP A 1 83 ? 44.758 16.859 79.528 1.00 14.99 83 ASP A N 1
ATOM 674 C CA . ASP A 1 83 ? 45.104 16.949 78.111 1.00 15.80 83 ASP A CA 1
ATOM 675 C C . ASP A 1 83 ? 46.567 16.581 77.884 1.00 14.71 83 ASP A C 1
ATOM 676 O O . ASP A 1 83 ? 46.909 15.919 76.909 1.00 15.03 83 ASP A O 1
ATOM 681 N N . TYR A 1 84 ? 47.422 17.025 78.795 1.00 15.57 84 TYR A N 1
ATOM 682 C CA . TYR A 1 84 ? 48.852 16.753 78.731 1.00 14.71 84 TYR A CA 1
ATOM 683 C C . TYR A 1 84 ? 49.129 15.243 78.778 1.00 14.06 84 TYR A C 1
ATOM 684 O O . TYR A 1 84 ? 49.962 14.739 78.029 1.00 15.24 84 TYR A O 1
ATOM 693 N N . LEU A 1 85 ? 48.417 14.518 79.637 1.00 12.73 85 LEU A N 1
ATOM 694 C CA . LEU A 1 85 ? 48.619 13.072 79.748 1.00 12.36 85 LEU A CA 1
ATOM 695 C C . LEU A 1 85 ? 47.997 12.297 78.587 1.00 13.77 85 LEU A C 1
ATOM 696 O O . LEU A 1 85 ? 48.437 11.192 78.269 1.00 12.98 85 LEU A O 1
ATOM 701 N N . SER A 1 86 ? 46.978 12.877 77.958 1.00 16.54 86 SER A N 1
ATOM 702 C CA . SER A 1 86 ? 46.292 12.232 76.836 1.00 18.72 86 SER A CA 1
ATOM 703 C C . SER A 1 86 ? 47.119 12.195 75.552 1.00 19.73 86 SER A C 1
ATOM 704 O O . SER A 1 86 ? 46.887 11.360 74.680 1.00 19.32 86 SER A O 1
ATOM 707 N N . GLU A 1 87 ? 48.079 13.103 75.442 1.00 18.30 87 GLU A N 1
ATOM 708 C CA . GLU A 1 87 ? 48.932 13.196 74.262 1.00 21.32 87 GLU A CA 1
ATOM 709 C C . GLU A 1 87 ? 49.765 11.933 74.024 1.00 20.71 87 GLU A C 1
ATOM 710 O O . GLU A 1 87 ? 50.592 11.562 74.853 1.00 20.93 87 GLU A O 1
ATOM 716 N N . HIS A 1 88 ? 49.540 11.278 72.889 1.00 20.41 88 HIS A N 1
ATOM 717 C CA . HIS A 1 88 ? 50.277 10.062 72.530 1.00 21.06 88 HIS A CA 1
ATOM 718 C C . HIS A 1 88 ? 49.868 8.812 73.305 1.00 18.18 88 HIS A C 1
ATOM 719 O O . HIS A 1 88 ? 50.319 7.714 72.990 1.00 20.05 88 HIS A O 1
ATOM 726 N N . TRP A 1 89 ? 49.028 8.980 74.319 1.00 15.22 89 TRP A N 1
ATOM 727 C CA . TRP A 1 89 ? 48.566 7.861 75.137 1.00 14.80 89 TRP A CA 1
ATOM 728 C C . TRP A 1 89 ? 47.548 7.023 74.367 1.00 16.04 89 TRP A C 1
ATOM 729 O O . TRP A 1 89 ? 46.588 7.556 73.811 1.00 17.12 89 TRP A O 1
ATOM 740 N N . GLN A 1 90 ? 47.766 5.712 74.342 1.00 16.39 90 GLN A N 1
ATOM 741 C CA . GLN A 1 90 ? 46.881 4.786 73.642 1.00 17.07 90 GLN A CA 1
ATOM 742 C C . GLN A 1 90 ? 46.424 3.703 74.623 1.00 14.85 90 GLN A C 1
ATOM 743 O O . GLN A 1 90 ? 46.942 2.587 74.612 1.00 14.24 90 GLN A O 1
ATOM 749 N N . ARG A 1 91 ? 45.445 4.030 75.459 1.00 13.81 91 ARG A N 1
ATOM 750 C CA . ARG A 1 91 ? 44.958 3.091 76.462 1.00 12.38 91 ARG A CA 1
ATOM 751 C C . ARG A 1 91 ? 44.534 1.722 75.939 1.00 11.58 91 ARG A C 1
ATOM 752 O O . ARG A 1 91 ? 44.960 0.698 76.471 1.00 10.93 91 ARG A O 1
ATOM 760 N N . ASP A 1 92 ? 43.697 1.706 74.906 1.00 9.21 92 ASP A N 1
ATOM 761 C CA . ASP A 1 92 ? 43.194 0.454 74.341 1.00 10.18 92 ASP A CA 1
ATOM 762 C C . ASP A 1 92 ? 44.266 -0.559 73.950 1.00 9.32 92 ASP A C 1
ATOM 763 O O . ASP A 1 92 ? 44.154 -1.743 74.265 1.00 8.40 92 ASP A O 1
ATOM 768 N N . ILE A 1 93 ? 45.301 -0.099 73.257 1.00 8.81 93 ILE A N 1
ATOM 769 C CA . ILE A 1 93 ? 46.366 -0.990 72.828 1.00 7.43 93 ILE A CA 1
ATOM 770 C C . ILE A 1 93 ? 47.122 -1.584 74.011 1.00 8.86 93 ILE A C 1
ATOM 771 O O . ILE A 1 93 ? 47.402 -2.784 74.034 1.00 8.63 93 ILE A O 1
ATOM 776 N N . LEU A 1 94 ? 47.438 -0.751 74.999 1.00 7.66 94 LEU A N 1
ATOM 777 C CA . LEU A 1 94 ? 48.167 -1.216 76.172 1.00 8.05 94 LEU A CA 1
ATOM 778 C C . LEU A 1 94 ? 47.332 -2.214 76.974 1.00 7.20 94 LEU A C 1
ATOM 779 O O . LEU A 1 94 ? 47.857 -3.206 77.485 1.00 8.92 94 LEU A O 1
ATOM 784 N N . GLN A 1 95 ? 46.031 -1.962 77.071 1.00 9.17 95 GLN A N 1
ATOM 785 C CA . GLN A 1 95 ? 45.140 -2.856 77.811 1.00 11.01 95 GLN A CA 1
ATOM 786 C C . GLN A 1 95 ? 45.051 -4.211 77.116 1.00 10.44 95 GLN A C 1
ATOM 787 O O . GLN A 1 95 ? 45.030 -5.253 77.767 1.00 10.30 95 GLN A O 1
ATOM 793 N N . ALA A 1 96 ? 44.996 -4.192 75.789 1.00 14.43 96 ALA A N 1
ATOM 794 C CA . ALA A 1 96 ? 44.911 -5.434 75.023 1.00 14.99 96 ALA A CA 1
ATOM 795 C C . ALA A 1 96 ? 46.123 -6.299 75.343 1.00 14.38 96 ALA A C 1
ATOM 796 O O . ALA A 1 96 ? 46.007 -7.509 75.533 1.00 16.46 96 ALA A O 1
ATOM 798 N N . ILE A 1 97 ? 47.288 -5.669 75.407 1.00 11.43 97 ILE A N 1
ATOM 799 C CA . ILE A 1 97 ? 48.515 -6.391 75.704 1.00 11.95 97 ILE A CA 1
ATOM 800 C C . ILE A 1 97 ? 48.496 -6.923 77.132 1.00 12.47 97 ILE A C 1
ATOM 801 O O . ILE A 1 97 ? 48.702 -8.114 77.359 1.00 13.19 97 ILE A O 1
ATOM 806 N N . ALA A 1 98 ? 48.241 -6.044 78.093 1.00 14.14 98 ALA A N 1
ATOM 807 C CA . ALA A 1 98 ? 48.202 -6.455 79.493 1.00 14.98 98 ALA A CA 1
ATOM 808 C C . ALA A 1 98 ? 47.142 -7.532 79.751 1.00 15.45 98 ALA A C 1
ATOM 809 O O . ALA A 1 98 ? 47.380 -8.468 80.512 1.00 16.13 98 ALA A O 1
ATOM 811 N N . ASP A 1 99 ? 45.977 -7.403 79.120 1.00 13.87 99 ASP A N 1
ATOM 812 C CA . ASP A 1 99 ? 44.903 -8.382 79.300 1.00 15.62 99 ASP A CA 1
ATOM 813 C C . ASP A 1 99 ? 45.334 -9.775 78.854 1.00 17.15 99 ASP A C 1
ATOM 814 O O . ASP A 1 99 ? 44.773 -10.775 79.304 1.00 19.14 99 ASP A O 1
ATOM 819 N N . GLY A 1 100 ? 46.326 -9.831 77.966 1.00 17.73 100 GLY A N 1
ATOM 820 C CA . GLY A 1 100 ? 46.809 -11.105 77.460 1.00 16.65 100 GLY A CA 1
ATOM 821 C C . GLY A 1 100 ? 47.681 -11.894 78.422 1.00 17.98 100 GLY A C 1
ATOM 822 O O . GLY A 1 100 ? 47.964 -13.065 78.177 1.00 17.16 100 GLY A O 1
ATOM 823 N N . PHE A 1 101 ? 48.116 -11.263 79.509 1.00 19.79 101 PHE A N 1
ATOM 824 C CA . PHE A 1 101 ? 48.952 -11.945 80.498 1.00 20.42 101 PHE A CA 1
ATOM 825 C C . PHE A 1 101 ? 48.123 -12.732 81.502 1.00 20.74 101 PHE A C 1
ATOM 826 O O . PHE A 1 101 ? 47.383 -12.162 82.306 1.00 21.66 101 PHE A O 1
ATOM 834 N N . GLU A 1 102 ? 48.264 -14.049 81.446 1.00 15.58 102 GLU A N 1
ATOM 835 C CA . GLU A 1 102 ? 47.551 -14.961 82.328 1.00 16.83 102 GLU A CA 1
ATOM 836 C C . GLU A 1 102 ? 47.733 -14.645 83.813 1.00 16.69 102 GLU A C 1
ATOM 837 O O . GLU A 1 102 ? 46.809 -14.822 84.607 1.00 15.87 102 GLU A O 1
ATOM 843 N N . ALA A 1 103 ? 48.922 -14.179 84.185 1.00 19.99 103 ALA A N 1
ATOM 844 C CA . ALA A 1 103 ? 49.223 -13.863 85.583 1.00 19.97 103 ALA A CA 1
ATOM 845 C C . ALA A 1 103 ? 48.569 -12.577 86.077 1.00 18.31 103 ALA A C 1
ATOM 846 O O . ALA A 1 103 ? 48.611 -12.281 87.264 1.00 18.76 103 ALA A O 1
ATOM 848 N N . LEU A 1 104 ? 47.974 -11.812 85.170 1.00 17.24 104 LEU A N 1
ATOM 849 C CA . LEU A 1 104 ? 47.332 -10.561 85.553 1.00 16.75 104 LEU A CA 1
ATOM 850 C C . LEU A 1 104 ? 45.816 -10.650 85.499 1.00 18.08 104 LEU A C 1
ATOM 851 O O . LEU A 1 104 ? 45.247 -11.250 84.586 1.00 19.63 104 LEU A O 1
ATOM 856 N N . LYS A 1 105 ? 45.173 -10.057 86.495 1.00 15.32 105 LYS A N 1
ATOM 857 C CA . LYS A 1 105 ? 43.722 -10.013 86.573 1.00 15.95 105 LYS A CA 1
ATOM 858 C C . LYS A 1 105 ? 43.387 -8.536 86.680 1.00 14.57 105 LYS A C 1
ATOM 859 O O . LYS A 1 105 ? 44.022 -7.804 87.440 1.00 13.86 105 LYS A O 1
ATOM 865 N N . PRO A 1 106 ? 42.393 -8.071 85.916 1.00 12.58 106 PRO A N 1
ATOM 866 C CA . PRO A 1 106 ? 42.037 -6.655 85.987 1.00 11.88 106 PRO A CA 1
ATOM 867 C C . PRO A 1 106 ? 41.560 -6.274 87.383 1.00 11.25 106 PRO A C 1
ATOM 868 O O . PRO A 1 106 ? 40.970 -7.093 88.092 1.00 9.25 106 PRO A O 1
ATOM 872 N N . GLN A 1 107 ? 41.841 -5.040 87.783 1.00 14.98 107 GLN A N 1
ATOM 873 C CA . GLN A 1 107 ? 41.379 -4.552 89.072 1.00 15.99 107 GLN A CA 1
ATOM 874 C C . GLN A 1 107 ? 39.976 -4.047 88.773 1.00 17.09 107 GLN A C 1
ATOM 875 O O . GLN A 1 107 ? 39.634 -3.831 87.608 1.00 16.50 107 GLN A O 1
ATOM 881 N N . SER A 1 108 ? 39.163 -3.873 89.807 1.00 15.72 108 SER A N 1
ATOM 882 C CA . SER A 1 108 ? 37.795 -3.402 89.618 1.00 16.34 108 SER A CA 1
ATOM 883 C C . SER A 1 108 ? 37.730 -2.149 88.750 1.00 13.77 108 SER A C 1
ATOM 884 O O . SER A 1 108 ? 38.631 -1.313 88.777 1.00 13.02 108 SER A O 1
ATOM 887 N N . PRO A 1 109 ? 36.653 -2.007 87.967 1.00 8.63 109 PRO A N 1
ATOM 888 C CA . PRO A 1 109 ? 36.468 -0.855 87.088 1.00 9.11 109 PRO A CA 1
ATOM 889 C C . PRO A 1 109 ? 36.689 0.495 87.763 1.00 9.81 109 PRO A C 1
ATOM 890 O O . PRO A 1 109 ? 37.293 1.394 87.178 1.00 9.10 109 PRO A O 1
ATOM 894 N N . LEU A 1 110 ? 36.214 0.636 88.997 1.00 10.75 110 LEU A N 1
ATOM 895 C CA . LEU A 1 110 ? 36.357 1.902 89.708 1.00 13.33 110 LEU A CA 1
ATOM 896 C C . LEU A 1 110 ? 37.807 2.279 90.010 1.00 13.60 110 LEU A C 1
ATOM 897 O O . LEU A 1 110 ? 38.088 3.402 90.429 1.00 14.55 110 LEU A O 1
ATOM 902 N N . GLU A 1 111 ? 38.728 1.346 89.786 1.00 17.62 111 GLU A N 1
ATOM 903 C CA . GLU A 1 111 ? 40.150 1.608 90.011 1.00 17.89 111 GLU A CA 1
ATOM 904 C C . GLU A 1 111 ? 40.773 2.116 88.714 1.00 17.60 111 GLU A C 1
ATOM 905 O O . GLU A 1 111 ? 41.911 2.580 88.700 1.00 17.31 111 GLU A O 1
ATOM 911 N N . GLN A 1 112 ? 40.018 2.026 87.625 1.00 12.45 112 GLN A N 1
ATOM 912 C CA . GLN A 1 112 ? 40.506 2.453 86.318 1.00 11.69 112 GLN A CA 1
ATOM 913 C C . GLN A 1 112 ? 40.061 3.866 85.977 1.00 12.03 112 GLN A C 1
ATOM 914 O O . GLN A 1 112 ? 39.071 4.361 86.507 1.00 12.34 112 GLN A O 1
ATOM 920 N N . ASN A 1 113 ? 40.807 4.506 85.085 1.00 15.63 113 ASN A N 1
ATOM 921 C CA . ASN A 1 113 ? 40.466 5.828 84.577 1.00 14.78 113 ASN A CA 1
ATOM 922 C C . ASN A 1 113 ? 41.167 5.935 83.221 1.00 15.06 113 ASN A C 1
ATOM 923 O O . ASN A 1 113 ? 41.989 5.086 82.879 1.00 16.88 113 ASN A O 1
ATOM 928 N N . PRO A 1 114 ? 40.831 6.950 82.416 1.00 13.28 114 PRO A N 1
ATOM 929 C CA . PRO A 1 114 ? 41.447 7.112 81.096 1.00 13.78 114 PRO A CA 1
ATOM 930 C C . PRO A 1 114 ? 42.967 6.989 81.006 1.00 13.57 114 PRO A C 1
ATOM 931 O O . PRO A 1 114 ? 43.493 6.524 79.996 1.00 13.01 114 PRO A O 1
ATOM 935 N N . TRP A 1 115 ? 43.665 7.390 82.061 1.00 14.19 115 TRP A N 1
ATOM 936 C CA . TRP A 1 115 ? 45.122 7.349 82.075 1.00 12.83 115 TRP A CA 1
ATOM 937 C C . TRP A 1 115 ? 45.678 6.333 83.069 1.00 12.91 115 TRP A C 1
ATOM 938 O O . TRP A 1 115 ? 46.835 6.421 83.473 1.00 14.70 115 TRP A O 1
ATOM 949 N N . LYS A 1 116 ? 44.858 5.365 83.461 1.00 12.06 116 LYS A N 1
ATOM 950 C CA . LYS A 1 116 ? 45.301 4.358 84.419 1.00 11.61 116 LYS A CA 1
ATOM 951 C C . LYS A 1 116 ? 44.672 2.997 84.149 1.00 10.83 116 LYS A C 1
ATOM 952 O O . LYS A 1 116 ? 43.451 2.851 84.128 1.00 12.78 116 LYS A O 1
ATOM 958 N N . ILE A 1 117 ? 45.527 2.005 83.936 1.00 7.86 117 ILE A N 1
ATOM 959 C CA . ILE A 1 117 ? 45.099 0.639 83.673 1.00 7.72 117 ILE A CA 1
ATOM 960 C C . ILE A 1 117 ? 45.740 -0.182 84.778 1.00 6.76 117 ILE A C 1
ATOM 961 O O . ILE A 1 117 ? 46.961 -0.299 84.830 1.00 8.32 117 ILE A O 1
ATOM 966 N N . SER A 1 118 ? 44.929 -0.755 85.659 1.00 7.63 118 SER A N 1
ATOM 967 C CA . SER A 1 118 ? 45.480 -1.508 86.775 1.00 7.65 118 SER A CA 1
ATOM 968 C C . SER A 1 118 ? 45.091 -2.972 86.851 1.00 7.12 118 SER A C 1
ATOM 969 O O . SER A 1 118 ? 43.975 -3.358 86.506 1.00 8.79 118 SER A O 1
ATOM 972 N N . TYR A 1 119 ? 46.031 -3.781 87.331 1.00 8.52 119 TYR A N 1
ATOM 973 C CA . TYR A 1 119 ? 45.826 -5.214 87.467 1.00 8.54 119 TYR A CA 1
ATOM 974 C C . TYR A 1 119 ? 46.370 -5.715 88.792 1.00 11.74 119 TYR A C 1
ATOM 975 O O . TYR A 1 119 ? 47.068 -4.999 89.503 1.00 12.29 119 TYR A O 1
ATOM 984 N N . HIS A 1 120 ? 46.042 -6.963 89.103 1.00 14.44 120 HIS A N 1
ATOM 985 C CA . HIS A 1 120 ? 46.513 -7.627 90.305 1.00 15.47 120 HIS A CA 1
ATOM 986 C C . HIS A 1 120 ? 47.373 -8.781 89.798 1.00 17.18 120 HIS A C 1
ATOM 987 O O . HIS A 1 120 ? 46.954 -9.533 88.914 1.00 14.93 120 HIS A O 1
ATOM 994 N N . LEU A 1 121 ? 48.584 -8.900 90.330 1.00 15.50 121 LEU A N 1
ATOM 995 C CA . LEU A 1 121 ? 49.484 -9.970 89.926 1.00 16.45 121 LEU A CA 1
ATOM 996 C C . LEU A 1 121 ? 49.182 -11.214 90.751 1.00 17.10 121 LEU A C 1
ATOM 997 O O . LEU A 1 121 ? 49.088 -11.144 91.976 1.00 16.31 121 LEU A O 1
ATOM 1002 N N . ASP A 1 122 ? 49.025 -12.348 90.076 1.00 16.88 122 ASP A N 1
ATOM 1003 C CA . ASP A 1 122 ? 48.748 -13.605 90.758 1.00 18.08 122 ASP A CA 1
ATOM 1004 C C . ASP A 1 122 ? 49.827 -13.844 91.818 1.00 19.36 122 ASP A C 1
ATOM 1005 O O . ASP A 1 122 ? 51.018 -13.861 91.509 1.00 18.79 122 ASP A O 1
ATOM 1010 N N . PRO A 1 123 ? 49.424 -14.032 93.084 1.00 22.49 123 PRO A N 1
ATOM 1011 C CA . PRO A 1 123 ? 50.399 -14.265 94.154 1.00 24.10 123 PRO A CA 1
ATOM 1012 C C . PRO A 1 123 ? 51.211 -15.541 93.951 1.00 25.50 123 PRO A C 1
ATOM 1013 O O . PRO A 1 123 ? 52.261 -15.721 94.565 1.00 27.17 123 PRO A O 1
ATOM 1017 N N . GLN A 1 124 ? 50.720 -16.417 93.081 1.00 25.59 124 GLN A N 1
ATOM 1018 C CA . GLN A 1 124 ? 51.395 -17.677 92.792 1.00 27.06 124 GLN A CA 1
ATOM 1019 C C . GLN A 1 124 ? 52.317 -17.549 91.592 1.00 26.36 124 GLN A C 1
ATOM 1020 O O . GLN A 1 124 ? 53.128 -18.437 91.327 1.00 27.96 124 GLN A O 1
ATOM 1026 N N . ALA A 1 125 ? 52.188 -16.447 90.861 1.00 21.67 125 ALA A N 1
ATOM 1027 C CA . ALA A 1 125 ? 53.008 -16.221 89.679 1.00 20.46 125 ALA A CA 1
ATOM 1028 C C . ALA A 1 125 ? 54.385 -15.666 90.020 1.00 19.95 125 ALA A C 1
ATOM 1029 O O . ALA A 1 125 ? 54.613 -15.152 91.112 1.00 19.71 125 ALA A O 1
ATOM 1031 N N . CYS A 1 126 ? 55.301 -15.784 89.067 1.00 23.40 126 CYS A N 1
ATOM 1032 C CA . CYS A 1 126 ? 56.662 -15.297 89.223 1.00 24.06 126 CYS A CA 1
ATOM 1033 C C . CYS A 1 126 ? 56.693 -13.801 88.906 1.00 23.51 126 CYS A C 1
ATOM 1034 O O . CYS A 1 126 ? 56.341 -13.386 87.799 1.00 23.11 126 CYS A O 1
ATOM 1037 N N . PRO A 1 127 ? 57.114 -12.971 89.876 1.00 21.76 127 PRO A N 1
ATOM 1038 C CA . PRO A 1 127 ? 57.188 -11.515 89.703 1.00 22.09 127 PRO A CA 1
ATOM 1039 C C . PRO A 1 127 ? 57.980 -11.076 88.475 1.00 20.96 127 PRO A C 1
ATOM 1040 O O . PRO A 1 127 ? 57.870 -9.936 88.028 1.00 21.13 127 PRO A O 1
ATOM 1044 N N . THR A 1 128 ? 58.780 -11.982 87.931 1.00 19.87 128 THR A N 1
ATOM 1045 C CA . THR A 1 128 ? 59.594 -11.673 86.760 1.00 19.85 128 THR A CA 1
ATOM 1046 C C . THR A 1 128 ? 58.712 -11.341 85.546 1.00 19.54 128 THR A C 1
ATOM 1047 O O . THR A 1 128 ? 59.163 -10.712 84.585 1.00 18.78 128 THR A O 1
ATOM 1051 N N . VAL A 1 129 ? 57.451 -11.762 85.596 1.00 18.03 129 VAL A N 1
ATOM 1052 C CA . VAL A 1 129 ? 56.526 -11.504 84.501 1.00 17.79 129 VAL A CA 1
ATOM 1053 C C . VAL A 1 129 ? 56.306 -10.000 84.300 1.00 17.41 129 VAL A C 1
ATOM 1054 O O . VAL A 1 129 ? 55.983 -9.558 83.201 1.00 18.39 129 VAL A O 1
ATOM 1058 N N . ILE A 1 130 ? 56.478 -9.213 85.360 1.00 19.41 130 ILE A N 1
ATOM 1059 C CA . ILE A 1 130 ? 56.304 -7.769 85.249 1.00 18.91 130 ILE A CA 1
ATOM 1060 C C . ILE A 1 130 ? 57.380 -7.183 84.334 1.00 19.15 130 ILE A C 1
ATOM 1061 O O . ILE A 1 130 ? 57.141 -6.193 83.641 1.00 17.46 130 ILE A O 1
ATOM 1066 N N . ASP A 1 131 ? 58.562 -7.795 84.323 1.00 17.93 131 ASP A N 1
ATOM 1067 C CA . ASP A 1 131 ? 59.637 -7.310 83.463 1.00 18.49 131 ASP A CA 1
ATOM 1068 C C . ASP A 1 131 ? 59.280 -7.600 82.011 1.00 17.80 131 ASP A C 1
ATOM 1069 O O . ASP A 1 131 ? 59.497 -6.766 81.131 1.00 17.50 131 ASP A O 1
ATOM 1074 N N . GLN A 1 132 ? 58.720 -8.779 81.762 1.00 16.56 132 GLN A N 1
ATOM 1075 C CA . GLN A 1 132 ? 58.329 -9.150 80.408 1.00 16.28 132 GLN A CA 1
ATOM 1076 C C . GLN A 1 132 ? 57.229 -8.208 79.932 1.00 13.82 132 GLN A C 1
ATOM 1077 O O . GLN A 1 132 ? 57.268 -7.722 78.807 1.00 13.33 132 GLN A O 1
ATOM 1083 N N . LEU A 1 133 ? 56.258 -7.943 80.805 1.00 14.37 133 LEU A N 1
ATOM 1084 C CA . LEU A 1 133 ? 55.157 -7.035 80.484 1.00 14.07 133 LEU A CA 1
ATOM 1085 C C . LEU A 1 133 ? 55.693 -5.647 80.141 1.00 13.22 133 LEU A C 1
ATOM 1086 O O . LEU A 1 133 ? 55.315 -5.052 79.132 1.00 12.96 133 LEU A O 1
ATOM 1091 N N . THR A 1 134 ? 56.574 -5.135 80.994 1.00 13.09 134 THR A N 1
ATOM 1092 C CA . THR A 1 134 ? 57.163 -3.819 80.795 1.00 14.19 134 THR A CA 1
ATOM 1093 C C . THR A 1 134 ? 57.861 -3.726 79.443 1.00 12.55 134 THR A C 1
ATOM 1094 O O . THR A 1 134 ? 57.654 -2.773 78.701 1.00 13.24 134 THR A O 1
ATOM 1098 N N . GLU A 1 135 ? 58.679 -4.722 79.121 1.00 15.07 135 GLU A N 1
ATOM 1099 C CA . GLU A 1 135 ? 59.391 -4.730 77.846 1.00 16.78 135 GLU A CA 1
ATOM 1100 C C . GLU A 1 135 ? 58.409 -4.749 76.678 1.00 16.82 135 GLU A C 1
ATOM 1101 O O . GLU A 1 135 ? 58.550 -3.998 75.716 1.00 18.66 135 GLU A O 1
ATOM 1107 N N . MET A 1 136 ? 57.410 -5.614 76.772 1.00 15.55 136 MET A N 1
ATOM 1108 C CA . MET A 1 136 ? 56.415 -5.735 75.719 1.00 16.65 136 MET A CA 1
ATOM 1109 C C . MET A 1 136 ? 55.644 -4.427 75.523 1.00 16.75 136 MET A C 1
ATOM 1110 O O . MET A 1 136 ? 55.389 -4.011 74.390 1.00 15.50 136 MET A O 1
ATOM 1115 N N . LEU A 1 137 ? 55.279 -3.774 76.623 1.00 16.66 137 LEU A N 1
ATOM 1116 C CA . LEU A 1 137 ? 54.538 -2.518 76.540 1.00 15.31 137 LEU A CA 1
ATOM 1117 C C . LEU A 1 137 ? 55.407 -1.392 75.991 1.00 15.67 137 LEU A C 1
ATOM 1118 O O . LEU A 1 137 ? 54.961 -0.616 75.144 1.00 15.45 137 LEU A O 1
ATOM 1123 N N . LYS A 1 138 ? 56.643 -1.304 76.471 1.00 12.69 138 LYS A N 1
ATOM 1124 C CA . LYS A 1 138 ? 57.565 -0.267 76.016 1.00 15.95 138 LYS A CA 1
ATOM 1125 C C . LYS A 1 138 ? 57.836 -0.350 74.519 1.00 15.79 138 LYS A C 1
ATOM 1126 O O . LYS A 1 138 ? 57.907 0.669 73.836 1.00 16.35 138 LYS A O 1
ATOM 1132 N N . GLU A 1 139 ? 57.995 -1.567 74.013 1.00 20.75 139 GLU A N 1
ATOM 1133 C CA . GLU A 1 139 ? 58.283 -1.763 72.601 1.00 20.75 139 GLU A CA 1
ATOM 1134 C C . GLU A 1 139 ? 57.157 -1.364 71.661 1.00 20.74 139 GLU A C 1
ATOM 1135 O O . GLU A 1 139 ? 57.318 -1.420 70.443 1.00 22.50 139 GLU A O 1
ATOM 1141 N N . THR A 1 140 ? 56.020 -0.953 72.214 1.00 15.59 140 THR A N 1
ATOM 1142 C CA . THR A 1 140 ? 54.907 -0.527 71.375 1.00 15.48 140 THR A CA 1
ATOM 1143 C C . THR A 1 140 ? 55.187 0.894 70.913 1.00 15.10 140 THR A C 1
ATOM 1144 O O . THR A 1 140 ? 54.554 1.392 69.983 1.00 14.30 140 THR A O 1
ATOM 1148 N N . GLY A 1 141 ? 56.142 1.542 71.572 1.00 16.90 141 GLY A N 1
ATOM 1149 C CA . GLY A 1 141 ? 56.480 2.909 71.217 1.00 16.82 141 GLY A CA 1
ATOM 1150 C C . GLY A 1 141 ? 55.558 3.894 71.907 1.00 15.39 141 GLY A C 1
ATOM 1151 O O . GLY A 1 141 ? 55.746 5.106 71.821 1.00 14.39 141 GLY A O 1
ATOM 1152 N N . ILE A 1 142 ? 54.543 3.374 72.588 1.00 14.34 142 ILE A N 1
ATOM 1153 C CA . ILE A 1 142 ? 53.607 4.230 73.305 1.00 14.11 142 ILE A CA 1
ATOM 1154 C C . ILE A 1 142 ? 54.283 4.649 74.610 1.00 12.44 142 ILE A C 1
ATOM 1155 O O . ILE A 1 142 ? 54.796 3.809 75.350 1.00 14.78 142 ILE A O 1
ATOM 1160 N N . PRO A 1 143 ? 54.313 5.956 74.901 1.00 11.81 143 PRO A N 1
ATOM 1161 C CA . PRO A 1 143 ? 54.952 6.407 76.143 1.00 11.49 143 PRO A CA 1
ATOM 1162 C C . PRO A 1 143 ? 54.210 5.880 77.369 1.00 11.40 143 PRO A C 1
ATOM 1163 O O . PRO A 1 143 ? 53.224 6.463 77.817 1.00 12.47 143 PRO A O 1
ATOM 1167 N N . VAL A 1 144 ? 54.695 4.766 77.905 1.00 12.90 144 VAL A N 1
ATOM 1168 C CA . VAL A 1 144 ? 54.062 4.136 79.052 1.00 12.08 144 VAL A CA 1
ATOM 1169 C C . VAL A 1 144 ? 55.075 3.754 80.117 1.00 12.92 144 VAL A C 1
ATOM 1170 O O . VAL A 1 144 ? 56.269 3.621 79.841 1.00 13.53 144 VAL A O 1
ATOM 1174 N N . GLN A 1 145 ? 54.591 3.606 81.344 1.00 12.40 145 GLN A N 1
ATOM 1175 C CA . GLN A 1 145 ? 55.436 3.193 82.450 1.00 11.08 145 GLN A CA 1
ATOM 1176 C C . GLN A 1 145 ? 54.633 2.210 83.278 1.00 10.08 145 GLN A C 1
ATOM 1177 O O . GLN A 1 145 ? 53.405 2.265 83.305 1.00 12.69 145 GLN A O 1
ATOM 1183 N N . VAL A 1 146 ? 55.333 1.293 83.927 1.00 8.82 146 VAL A N 1
ATOM 1184 C CA . VAL A 1 146 ? 54.698 0.280 84.746 1.00 10.79 146 VAL A CA 1
ATOM 1185 C C . VAL A 1 146 ? 55.038 0.487 86.219 1.00 11.08 146 VAL A C 1
ATOM 1186 O O . VAL A 1 146 ? 56.206 0.526 86.586 1.00 13.96 146 VAL A O 1
ATOM 1190 N N . ILE A 1 147 ? 54.016 0.627 87.058 1.00 14.46 147 ILE A N 1
ATOM 1191 C CA . ILE A 1 147 ? 54.230 0.811 88.491 1.00 14.32 147 ILE A CA 1
ATOM 1192 C C . ILE A 1 147 ? 53.842 -0.485 89.198 1.00 15.24 147 ILE A C 1
ATOM 1193 O O . ILE A 1 147 ? 52.707 -0.953 89.087 1.00 15.27 147 ILE A O 1
ATOM 1198 N N . PHE A 1 148 ? 54.797 -1.063 89.917 1.00 13.66 148 PHE A N 1
ATOM 1199 C CA . PHE A 1 148 ? 54.587 -2.323 90.627 1.00 14.32 148 PHE A CA 1
ATOM 1200 C C . PHE A 1 148 ? 54.768 -2.055 92.114 1.00 14.00 148 PHE A C 1
ATOM 1201 O O . PHE A 1 148 ? 55.807 -1.543 92.522 1.00 14.89 148 PHE A O 1
ATOM 1209 N N . SER A 1 149 ? 53.772 -2.399 92.928 1.00 14.84 149 SER A N 1
ATOM 1210 C CA . SER A 1 149 ? 53.879 -2.145 94.361 1.00 15.40 149 SER A CA 1
ATOM 1211 C C . SER A 1 149 ? 53.215 -3.189 95.252 1.00 15.90 149 SER A C 1
ATOM 1212 O O . SER A 1 149 ? 52.247 -3.841 94.859 1.00 16.24 149 SER A O 1
ATOM 1215 N N . SER A 1 150 ? 53.756 -3.339 96.458 1.00 15.70 150 SER A N 1
ATOM 1216 C CA . SER A 1 150 ? 53.238 -4.287 97.437 1.00 15.94 150 SER A CA 1
ATOM 1217 C C . SER A 1 150 ? 53.294 -5.721 96.919 1.00 17.12 150 SER A C 1
ATOM 1218 O O . SER A 1 150 ? 52.622 -6.611 97.441 1.00 18.07 150 SER A O 1
ATOM 1221 N N . GLY A 1 151 ? 54.102 -5.934 95.888 1.00 20.57 151 GLY A N 1
ATOM 1222 C CA . GLY A 1 151 ? 54.252 -7.256 95.316 1.00 21.33 151 GLY A CA 1
ATOM 1223 C C . GLY A 1 151 ? 53.020 -7.788 94.608 1.00 22.45 151 GLY A C 1
ATOM 1224 O O . GLY A 1 151 ? 52.983 -8.967 94.258 1.00 22.64 151 GLY A O 1
ATOM 1225 N N . LYS A 1 152 ? 52.014 -6.946 94.380 1.00 20.82 152 LYS A N 1
ATOM 1226 C CA . LYS A 1 152 ? 50.808 -7.432 93.711 1.00 20.79 152 LYS A CA 1
ATOM 1227 C C . LYS A 1 152 ? 50.050 -6.429 92.829 1.00 18.60 152 LYS A C 1
ATOM 1228 O O . LYS A 1 152 ? 49.301 -6.835 91.943 1.00 18.92 152 LYS A O 1
ATOM 1234 N N . ASP A 1 153 ? 50.230 -5.132 93.066 1.00 16.08 153 ASP A N 1
ATOM 1235 C CA . ASP A 1 153 ? 49.519 -4.119 92.282 1.00 14.53 153 ASP A CA 1
ATOM 1236 C C . ASP A 1 153 ? 50.296 -3.608 91.078 1.00 13.10 153 ASP A C 1
ATOM 1237 O O . ASP A 1 153 ? 51.445 -3.190 91.202 1.00 12.39 153 ASP A O 1
ATOM 1242 N N . VAL A 1 154 ? 49.652 -3.632 89.914 1.00 11.75 154 VAL A N 1
ATOM 1243 C CA . VAL A 1 154 ? 50.276 -3.178 88.677 1.00 9.75 154 VAL A CA 1
ATOM 1244 C C . VAL A 1 154 ? 49.465 -2.063 88.032 1.00 10.61 154 VAL A C 1
ATOM 1245 O O . VAL A 1 154 ? 48.276 -2.230 87.749 1.00 10.82 154 VAL A O 1
ATOM 1249 N N . ASP A 1 155 ? 50.109 -0.925 87.801 1.00 8.87 155 ASP A N 1
ATOM 1250 C CA . ASP A 1 155 ? 49.441 0.205 87.174 1.00 10.19 155 ASP A CA 1
ATOM 1251 C C . ASP A 1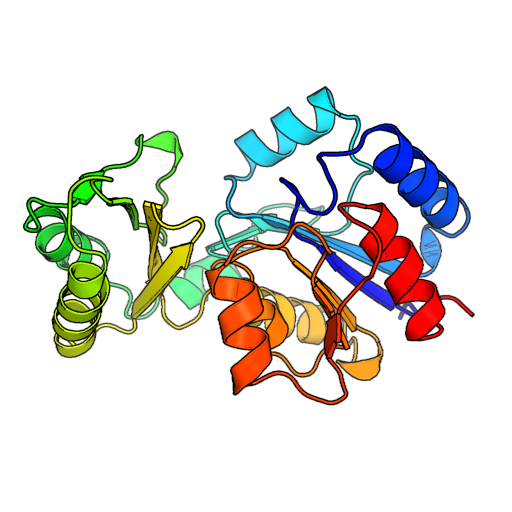 155 ? 50.152 0.575 85.880 1.00 10.70 155 ASP A C 1
ATOM 1252 O O . ASP A 1 155 ? 51.381 0.643 85.834 1.00 10.38 155 ASP A O 1
ATOM 1257 N N . LEU A 1 156 ? 49.373 0.800 84.828 1.00 9.20 156 LEU A N 1
ATOM 1258 C CA . LEU A 1 156 ? 49.920 1.206 83.542 1.00 10.62 156 LEU A CA 1
ATOM 1259 C C . LEU A 1 156 ? 49.558 2.681 83.390 1.00 9.88 156 LEU A C 1
ATOM 1260 O O . LEU A 1 156 ? 48.378 3.036 83.380 1.00 9.27 156 LEU A O 1
ATOM 1265 N N . LEU A 1 157 ? 50.577 3.531 83.287 1.00 11.27 157 LEU A N 1
ATOM 1266 C CA . LEU A 1 157 ? 50.375 4.974 83.180 1.00 11.64 157 LEU A CA 1
ATOM 1267 C C . LEU A 1 157 ? 51.191 5.642 82.087 1.00 12.58 157 LEU A C 1
ATOM 1268 O O . LEU A 1 157 ? 52.209 5.114 81.635 1.00 13.26 157 LEU A O 1
ATOM 1273 N N . PRO A 1 158 ? 50.756 6.832 81.653 1.00 11.54 158 PRO A N 1
ATOM 1274 C CA . PRO A 1 158 ? 51.506 7.539 80.616 1.00 12.60 158 PRO A CA 1
ATOM 1275 C C . PRO A 1 158 ? 52.872 7.843 81.234 1.00 12.45 158 PRO A C 1
ATOM 1276 O O . PRO A 1 158 ? 52.974 8.050 82.441 1.00 12.30 158 PRO A O 1
ATOM 1280 N N . GLN A 1 159 ? 53.916 7.873 80.420 1.00 14.36 159 GLN A N 1
ATOM 1281 C CA . GLN A 1 159 ? 55.242 8.149 80.943 1.00 15.62 159 GLN A CA 1
ATOM 1282 C C . GLN A 1 159 ? 55.268 9.495 81.682 1.00 14.09 159 GLN A C 1
ATOM 1283 O O . GLN A 1 159 ? 56.053 9.694 82.604 1.00 12.54 159 GLN A O 1
ATOM 1289 N N . ARG A 1 160 ? 54.258 10.400 81.329 1.00 12.91 160 ARG A N 1
ATOM 1290 C CA . ARG A 1 160 ? 54.230 11.779 81.844 1.00 12.19 160 ARG A CA 1
ATOM 1291 C C . ARG A 1 160 ? 53.552 11.864 83.267 1.00 11.85 160 ARG A C 1
ATOM 1292 O O . ARG A 1 160 ? 53.608 12.889 83.921 1.00 10.83 160 ARG A O 1
ATOM 1300 N N . SER A 1 161 ? 52.896 10.746 83.743 1.00 20.00 161 SER A N 1
ATOM 1301 C CA . SER A 1 161 ? 52.302 10.641 85.137 1.00 20.00 161 SER A CA 1
ATOM 1302 C C . SER A 1 161 ? 53.411 10.055 86.124 1.00 20.00 161 SER A C 1
ATOM 1303 O O . SER A 1 161 ? 54.510 9.729 85.657 1.00 20.00 161 SER A O 1
ATOM 1306 N N . ASN A 1 162 ? 53.045 9.947 87.552 1.00 20.00 162 ASN A N 1
ATOM 1307 C CA . ASN A 1 162 ? 53.885 9.483 88.702 1.00 20.00 162 ASN A CA 1
ATOM 1308 C C . ASN A 1 162 ? 53.503 10.333 89.810 1.00 20.00 162 ASN A C 1
ATOM 1309 O O . ASN A 1 162 ? 52.956 11.386 89.715 1.00 20.00 162 ASN A O 1
ATOM 1314 N N . LYS A 1 163 ? 53.706 10.041 90.711 1.00 12.63 163 LYS A N 1
ATOM 1315 C CA . LYS A 1 163 ? 53.468 10.895 91.749 1.00 12.71 163 LYS A CA 1
ATOM 1316 C C . LYS A 1 163 ? 54.594 11.962 91.712 1.00 12.03 163 LYS A C 1
ATOM 1317 O O . LYS A 1 163 ? 54.366 13.175 91.777 1.00 12.03 163 LYS A O 1
ATOM 1323 N N . GLY A 1 164 ? 55.696 11.412 91.020 1.00 11.08 164 GLY A N 1
ATOM 1324 C CA . GLY A 1 164 ? 56.806 12.344 90.910 1.00 10.99 164 GLY A CA 1
ATOM 1325 C C . GLY A 1 164 ? 56.553 13.426 89.873 1.00 10.92 164 GLY A C 1
ATOM 1326 O O . GLY A 1 164 ? 56.725 14.610 90.148 1.00 11.31 164 GLY A O 1
ATOM 1327 N N . ASN A 1 165 ? 56.155 13.027 88.669 1.00 10.24 165 ASN A N 1
ATOM 1328 C CA . ASN A 1 165 ? 55.875 13.995 87.606 1.00 10.06 165 ASN A CA 1
ATOM 1329 C C . ASN A 1 165 ? 54.729 14.931 87.993 1.00 10.28 165 ASN A C 1
ATOM 1330 O O . ASN A 1 165 ? 54.753 16.120 87.672 1.00 10.93 165 ASN A O 1
ATOM 1335 N N . ALA A 1 166 ? 53.720 14.396 88.676 1.00 10.51 166 ALA A N 1
ATOM 1336 C CA . ALA A 1 166 ? 52.598 15.226 89.106 1.00 11.53 166 ALA A CA 1
ATOM 1337 C C . ALA A 1 166 ? 53.127 16.247 90.114 1.00 12.42 166 ALA A C 1
ATOM 1338 O O . ALA A 1 166 ? 52.678 17.395 90.151 1.00 12.43 166 ALA A O 1
ATOM 1340 N N . THR A 1 167 ? 54.092 15.818 90.923 1.00 8.58 167 THR A N 1
ATOM 1341 C CA . THR A 1 167 ? 54.699 16.678 91.929 1.00 10.21 167 THR A CA 1
ATOM 1342 C C . THR A 1 167 ? 55.532 17.799 91.316 1.00 11.12 167 THR A C 1
ATOM 1343 O O . THR A 1 167 ? 55.455 18.938 91.763 1.00 12.07 167 THR A O 1
ATOM 1347 N N . GLN A 1 168 ? 56.325 17.489 90.295 1.00 13.32 168 GLN A N 1
ATOM 1348 C CA . GLN A 1 168 ? 57.145 18.520 89.663 1.00 14.34 168 GLN A CA 1
ATOM 1349 C C . GLN A 1 168 ? 56.248 19.553 88.991 1.00 14.61 168 GLN A C 1
ATOM 1350 O O . GLN A 1 168 ? 56.559 20.745 88.981 1.00 16.07 168 GLN A O 1
ATOM 1356 N N . TYR A 1 169 ? 55.131 19.087 88.441 1.00 10.94 169 TYR A N 1
ATOM 1357 C CA . TYR A 1 169 ? 54.159 19.957 87.784 1.00 10.88 169 TYR A CA 1
ATOM 1358 C C . TYR A 1 169 ? 53.569 20.923 88.822 1.00 11.76 169 TYR A C 1
ATOM 1359 O O . TYR A 1 169 ? 53.443 22.124 88.575 1.00 11.34 169 TYR A O 1
ATOM 1368 N N . LEU A 1 170 ? 53.208 20.387 89.983 1.00 12.18 170 LEU A N 1
ATOM 1369 C CA . LEU A 1 170 ? 52.639 21.194 91.057 1.00 12.94 170 LEU A CA 1
ATOM 1370 C C . LEU A 1 170 ? 53.671 22.203 91.574 1.00 14.61 170 LEU A C 1
ATOM 1371 O O . LEU A 1 170 ? 53.334 23.355 91.848 1.00 14.42 170 LEU A O 1
ATOM 1376 N N . GLN A 1 171 ? 54.925 21.769 91.701 1.00 17.47 171 GLN A N 1
ATOM 1377 C CA . GLN A 1 171 ? 55.999 22.647 92.167 1.00 19.25 171 GLN A CA 1
ATOM 1378 C C . GLN A 1 171 ? 56.118 23.851 91.245 1.00 19.09 171 GLN A C 1
ATOM 1379 O O . GLN A 1 171 ? 56.216 24.987 91.702 1.00 20.86 171 GLN A O 1
ATOM 1385 N N . GLN A 1 172 ? 56.135 23.598 89.943 1.00 13.78 172 GLN A N 1
ATOM 1386 C CA . GLN A 1 172 ? 56.239 24.683 88.979 1.00 14.07 172 GLN A CA 1
ATOM 1387 C C . GLN A 1 172 ? 54.997 25.568 89.095 1.00 14.18 172 GLN A C 1
ATOM 1388 O O . GLN A 1 172 ? 55.094 26.794 89.080 1.00 14.93 172 GLN A O 1
ATOM 1390 N N . HIS A 1 173 ? 53.837 24.933 89.231 1.00 11.24 173 HIS A N 1
ATOM 1391 C CA . HIS A 1 173 ? 52.568 25.646 89.351 1.00 12.12 173 HIS A CA 1
ATOM 1392 C C . HIS A 1 173 ? 52.548 26.592 90.553 1.00 11.51 173 HIS A C 1
ATOM 1393 O O . HIS A 1 173 ? 52.008 27.691 90.473 1.00 9.11 173 HIS A O 1
ATOM 1400 N N . LEU A 1 174 ? 53.147 26.159 91.661 1.00 14.66 174 LEU A N 1
ATOM 1401 C CA . LEU A 1 174 ? 53.185 26.956 92.889 1.00 15.28 174 LEU A CA 1
ATOM 1402 C C . LEU A 1 174 ? 54.477 27.749 93.058 1.00 15.84 174 LEU A C 1
ATOM 1403 O O . LEU A 1 174 ? 54.634 28.487 94.028 1.00 17.68 174 LEU A O 1
ATOM 1408 N N . ALA A 1 175 ? 55.399 27.597 92.114 1.00 17.54 175 ALA A N 1
ATOM 1409 C CA . ALA A 1 175 ? 56.681 28.287 92.185 1.00 18.31 175 ALA A CA 1
ATOM 1410 C C . ALA A 1 175 ? 57.405 27.885 93.468 1.00 18.43 175 ALA A C 1
AT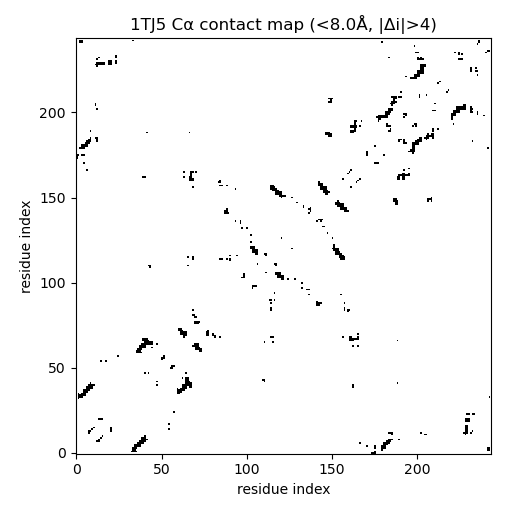OM 1411 O O . ALA A 1 175 ? 57.974 28.726 94.166 1.00 19.34 175 ALA A O 1
ATOM 1413 N N . MET A 1 176 ? 57.366 26.594 93.780 1.00 16.25 176 MET A N 1
ATOM 1414 C CA . MET A 1 176 ? 58.034 26.067 94.968 1.00 16.64 176 MET A CA 1
ATOM 1415 C C . MET A 1 176 ? 59.282 25.300 94.531 1.00 17.39 176 MET A C 1
ATOM 1416 O O . MET A 1 176 ? 59.255 24.565 93.542 1.00 18.54 176 MET A O 1
ATOM 1421 N N . GLU A 1 177 ? 60.375 25.476 95.265 1.00 13.76 177 GLU A N 1
ATOM 1422 C CA . GL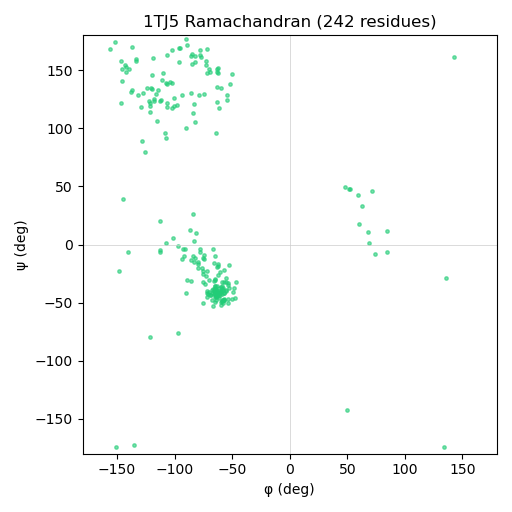U A 1 177 ? 61.631 24.809 94.938 1.00 14.23 177 GLU A CA 1
ATOM 1423 C C . GLU A 1 177 ? 61.718 23.405 95.523 1.00 12.80 177 GLU A C 1
ATOM 1424 O O . GLU A 1 177 ? 61.060 23.093 96.512 1.00 12.49 177 GLU A O 1
ATOM 1430 N N . PRO A 1 178 ? 62.531 22.534 94.903 1.00 15.80 178 PRO A N 1
ATOM 1431 C CA . PRO A 1 178 ? 62.697 21.162 95.395 1.00 15.06 178 PRO A CA 1
ATOM 1432 C C . PRO A 1 178 ? 63.202 21.210 96.839 1.00 13.69 178 PRO A C 1
ATOM 1433 O O . PRO A 1 178 ? 62.806 20.404 97.669 1.00 12.44 178 PRO A O 1
ATOM 1437 N N . SER A 1 179 ? 64.078 22.169 97.126 1.00 12.90 179 SER A N 1
ATOM 1438 C CA . SER A 1 179 ? 64.628 22.326 98.471 1.00 14.94 179 SER A CA 1
ATOM 1439 C C . SER A 1 179 ? 63.528 22.652 99.486 1.00 13.14 179 SER A C 1
ATOM 1440 O O . SER A 1 179 ? 63.717 22.492 100.688 1.00 13.49 179 SER A O 1
ATOM 1443 N N . GLN A 1 180 ? 62.385 23.115 98.992 1.00 12.35 180 GLN A N 1
ATOM 1444 C CA . GLN A 1 180 ? 61.253 23.464 99.849 1.00 12.68 180 GLN A CA 1
ATOM 1445 C C . GLN A 1 180 ? 60.194 22.368 99.828 1.00 11.86 180 GLN A C 1
ATOM 1446 O O . GLN A 1 180 ? 59.118 22.528 100.403 1.00 12.62 180 GLN A O 1
ATOM 1452 N N . THR A 1 181 ? 60.492 21.261 99.159 1.00 12.21 181 THR A N 1
ATOM 1453 C CA . THR A 1 181 ? 59.530 20.175 99.044 1.00 11.77 181 THR A CA 1
ATOM 1454 C C . THR A 1 181 ? 59.910 18.926 99.818 1.00 12.00 181 THR A C 1
ATOM 1455 O O . THR A 1 181 ? 61.081 18.553 99.878 1.00 13.53 181 THR A O 1
ATOM 1459 N N . LEU A 1 182 ? 58.908 18.289 100.417 1.00 9.05 182 LEU A N 1
ATOM 1460 C CA . LEU A 1 182 ? 59.114 17.045 101.151 1.00 9.01 182 LEU A CA 1
ATOM 1461 C C . LEU A 1 182 ? 58.099 16.023 100.664 1.00 7.94 182 LEU A C 1
ATOM 1462 O O . LEU A 1 182 ? 56.890 16.232 100.780 1.00 8.00 182 LEU A O 1
ATOM 1467 N N . VAL A 1 183 ? 58.591 14.929 100.094 1.00 9.65 183 VAL A N 1
ATOM 1468 C CA . VAL A 1 183 ? 57.716 13.871 99.613 1.00 9.46 183 VAL A CA 1
ATOM 1469 C C . VAL A 1 183 ? 57.788 12.725 100.614 1.00 9.88 183 VAL A C 1
ATOM 1470 O O . VAL A 1 183 ? 58.857 12.417 101.139 1.00 10.76 183 VAL A O 1
ATOM 1474 N N . CYS A 1 184 ? 56.643 12.108 100.883 1.00 9.63 184 CYS A N 1
ATOM 1475 C CA . CYS A 1 184 ? 56.556 11.023 101.847 1.00 11.38 184 CYS A CA 1
ATOM 1476 C C . CYS A 1 184 ? 55.888 9.814 101.200 1.00 11.98 184 CYS A C 1
ATOM 1477 O O . CYS A 1 184 ? 54.819 9.945 100.603 1.00 12.69 184 CYS A O 1
ATOM 1480 N N . GLY A 1 185 ? 56.506 8.639 101.330 1.00 12.59 185 GLY A N 1
ATOM 1481 C CA . GLY A 1 185 ? 55.944 7.446 100.719 1.00 12.47 185 GLY A CA 1
ATOM 1482 C C . GLY A 1 185 ? 56.274 6.142 101.419 1.00 13.72 185 GLY A C 1
ATOM 1483 O O . GLY A 1 185 ? 57.076 6.117 102.355 1.00 13.63 185 GLY A O 1
ATOM 1484 N N . ASP A 1 186 ? 55.674 5.050 100.946 1.00 6.92 186 ASP A N 1
ATOM 1485 C CA . ASP A 1 186 ? 55.874 3.740 101.558 1.00 8.24 186 ASP A CA 1
ATOM 1486 C C . ASP A 1 186 ? 55.985 2.578 100.567 1.00 8.30 186 ASP A C 1
ATOM 1487 O O . ASP A 1 186 ? 56.252 1.448 100.976 1.00 8.55 186 ASP A O 1
ATOM 1492 N N . SER A 1 187 ? 55.766 2.822 99.279 1.00 13.33 187 SER A N 1
ATOM 1493 C CA . SER A 1 187 ? 55.818 1.707 98.342 1.00 13.84 187 SER A CA 1
ATOM 1494 C C . SER A 1 187 ? 56.248 2.010 96.913 1.00 14.09 187 SER A C 1
ATOM 1495 O O . SER A 1 187 ? 56.636 3.132 96.573 1.00 15.31 187 SER A O 1
ATOM 1498 N N . GLY A 1 188 ? 56.158 0.979 96.079 1.00 12.45 188 GLY A N 1
ATOM 1499 C CA . GLY A 1 188 ? 56.538 1.098 94.688 1.00 12.13 188 GLY A CA 1
ATOM 1500 C C . GLY A 1 188 ? 55.869 2.231 93.933 1.00 14.27 188 GLY A C 1
ATOM 1501 O O . GLY A 1 188 ? 56.481 2.812 93.040 1.00 14.71 188 GLY A O 1
ATOM 1502 N N . ASN A 1 189 ? 54.626 2.561 94.268 1.00 12.92 189 ASN A N 1
ATOM 1503 C CA . ASN A 1 189 ? 53.970 3.642 93.552 1.00 13.99 189 ASN A CA 1
ATOM 1504 C C . ASN A 1 189 ? 54.385 5.011 94.077 1.00 12.82 189 ASN A C 1
ATOM 1505 O O . ASN A 1 189 ? 53.798 6.023 93.705 1.00 13.89 189 ASN A O 1
ATOM 1510 N N . ASP A 1 190 ? 55.399 5.032 94.939 1.00 11.21 190 ASP A N 1
ATOM 1511 C CA . ASP A 1 190 ? 55.922 6.285 95.486 1.00 11.26 190 ASP A CA 1
ATOM 1512 C C . ASP A 1 190 ? 57.336 6.534 94.964 1.00 10.70 190 ASP A C 1
ATOM 1513 O O . ASP A 1 190 ? 57.920 7.590 95.207 1.00 10.01 190 ASP A O 1
ATOM 1518 N N . ILE A 1 191 ? 57.889 5.559 94.248 1.00 10.95 191 ILE A N 1
ATOM 1519 C CA . ILE A 1 191 ? 59.240 5.696 93.718 1.00 10.01 191 ILE A CA 1
ATOM 1520 C C . ILE A 1 191 ? 59.396 6.953 92.865 1.00 11.14 191 ILE A C 1
ATOM 1521 O O . ILE A 1 191 ? 60.420 7.633 92.933 1.00 11.91 191 ILE A O 1
ATOM 1526 N N . GLY A 1 192 ? 58.384 7.271 92.067 1.00 10.86 192 GLY A N 1
ATOM 1527 C CA . GLY A 1 192 ? 58.464 8.468 91.248 1.00 9.67 192 GLY A CA 1
ATOM 1528 C C . GLY A 1 192 ? 58.701 9.707 92.103 1.00 10.81 192 GLY A C 1
ATOM 1529 O O . GLY A 1 192 ? 59.360 10.648 91.666 1.00 11.80 192 GLY A O 1
ATOM 1530 N N . LEU A 1 193 ? 58.165 9.714 93.323 1.00 10.36 193 LEU A N 1
ATOM 1531 C CA . LEU A 1 193 ? 58.344 10.851 94.226 1.00 11.60 193 LEU A CA 1
ATOM 1532 C C . LEU A 1 193 ? 59.808 11.013 94.603 1.00 11.85 193 LEU A C 1
ATOM 1533 O O . LEU A 1 193 ? 60.337 12.124 94.601 1.00 11.09 193 LEU A O 1
ATOM 1538 N N . PHE A 1 194 ? 60.454 9.899 94.937 1.00 12.58 194 PHE A N 1
ATOM 1539 C CA . PHE A 1 194 ? 61.857 9.921 95.329 1.00 13.63 194 PHE A CA 1
ATOM 1540 C C . PHE A 1 194 ? 62.794 10.130 94.149 1.00 14.83 194 PHE A C 1
ATOM 1541 O O . PHE A 1 194 ? 63.980 10.411 94.333 1.00 15.87 194 PHE A O 1
ATOM 1549 N N . GLU A 1 195 ? 62.262 10.004 92.937 1.00 11.85 195 GLU A N 1
ATOM 1550 C CA . GLU A 1 195 ? 63.069 10.223 91.749 1.00 13.56 195 GLU A CA 1
ATOM 1551 C C . GLU A 1 195 ? 63.192 11.732 91.526 1.00 14.21 195 GLU A C 1
ATOM 1552 O O . GLU A 1 195 ? 64.063 12.182 90.789 1.00 14.48 195 GLU A O 1
ATOM 1558 N N . THR A 1 196 ? 62.320 12.513 92.165 1.00 15.66 196 THR A N 1
ATOM 1559 C CA . THR A 1 196 ? 62.385 13.968 92.035 1.00 15.13 196 THR A CA 1
ATOM 1560 C C . THR A 1 196 ? 63.517 14.471 92.921 1.00 15.03 196 THR A C 1
ATOM 1561 O O . THR A 1 196 ? 64.036 13.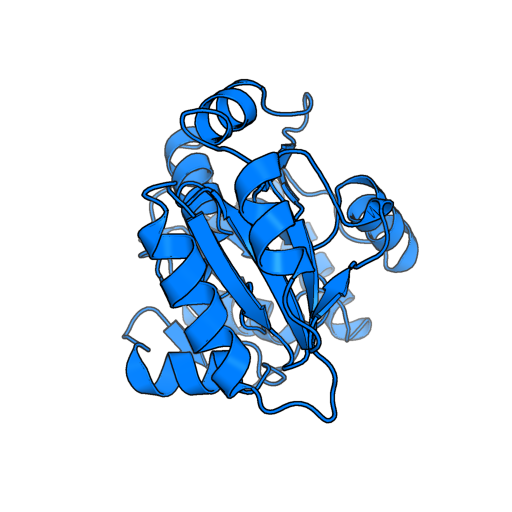733 93.760 1.00 16.55 196 THR A O 1
ATOM 1565 N N . SER A 1 197 ? 63.893 15.731 92.745 1.00 15.66 197 SER A N 1
ATOM 1566 C CA . SER A 1 197 ? 64.970 16.302 93.541 1.00 17.93 197 SER A CA 1
ATOM 1567 C C . SER A 1 197 ? 64.473 16.878 94.865 1.00 17.70 197 SER A C 1
ATOM 1568 O O . SER A 1 197 ? 65.198 17.593 95.556 1.00 19.86 197 SER A O 1
ATOM 1571 N N . ALA A 1 198 ? 63.237 16.557 95.228 1.00 16.11 198 ALA A N 1
ATOM 1572 C CA . ALA A 1 198 ? 62.678 17.040 96.484 1.00 15.62 198 ALA A CA 1
ATOM 1573 C C . ALA A 1 198 ? 63.241 16.233 97.643 1.00 14.77 198 ALA A C 1
ATOM 1574 O O . ALA A 1 198 ? 63.777 15.144 97.448 1.00 13.67 198 ALA A O 1
ATOM 1576 N N . ARG A 1 199 ? 63.130 16.776 98.851 1.00 10.45 199 ARG A N 1
ATOM 1577 C CA . ARG A 1 199 ? 63.584 16.059 100.032 1.00 10.10 199 ARG A CA 1
ATOM 1578 C C . ARG A 1 199 ? 62.553 14.951 100.206 1.00 7.81 199 ARG A C 1
ATOM 1579 O O . ARG A 1 199 ? 61.382 15.133 99.874 1.00 6.22 199 ARG A O 1
ATOM 1587 N N . GLY A 1 200 ? 62.974 13.800 100.706 1.00 10.45 200 GLY A N 1
ATOM 1588 C CA . GLY A 1 200 ? 62.022 12.721 100.863 1.00 10.82 200 GLY A CA 1
ATOM 1589 C C . GLY A 1 200 ? 62.203 11.871 102.096 1.00 10.72 200 GLY A C 1
ATOM 1590 O O . GLY A 1 200 ? 63.297 11.771 102.649 1.00 12.62 200 GLY A O 1
ATOM 1591 N N . VAL A 1 201 ? 61.109 11.258 102.531 1.00 9.17 201 VAL A N 1
ATOM 1592 C CA . VAL A 1 201 ? 61.142 10.392 103.688 1.00 9.29 201 VAL A CA 1
ATOM 1593 C C . VAL A 1 201 ? 60.435 9.084 103.382 1.00 10.74 201 VAL A C 1
ATOM 1594 O O . VAL A 1 201 ? 59.306 9.062 102.880 1.00 11.63 201 VAL A O 1
ATOM 1598 N N . ILE A 1 202 ? 61.137 7.997 103.669 1.00 12.23 202 ILE A N 1
ATOM 1599 C CA . ILE A 1 202 ? 60.633 6.650 103.476 1.00 13.48 202 ILE A CA 1
ATOM 1600 C C . ILE A 1 202 ? 60.235 6.180 104.867 1.00 14.90 202 ILE A C 1
ATOM 1601 O O . ILE A 1 202 ? 61.079 6.093 105.764 1.00 16.54 202 ILE A O 1
ATOM 1606 N N . VAL A 1 203 ? 58.950 5.897 105.052 1.00 13.88 203 VAL A N 1
ATOM 1607 C CA . VAL A 1 203 ? 58.449 5.452 106.344 1.00 13.62 203 VAL A CA 1
ATOM 1608 C C . VAL A 1 203 ? 59.063 4.119 106.771 1.00 15.38 203 VAL A C 1
ATOM 1609 O O . VAL A 1 203 ? 59.431 3.291 105.933 1.00 14.00 203 VAL A O 1
ATOM 1613 N N . ARG A 1 204 ? 59.172 3.919 108.082 1.00 16.06 204 ARG A N 1
ATOM 1614 C CA . ARG A 1 204 ? 59.757 2.695 108.622 1.00 17.72 204 ARG A CA 1
ATOM 1615 C C . ARG A 1 204 ? 59.057 1.435 108.113 1.00 16.33 204 ARG A C 1
ATOM 1616 O O . ARG A 1 204 ? 59.709 0.435 107.828 1.00 16.49 204 ARG A O 1
ATOM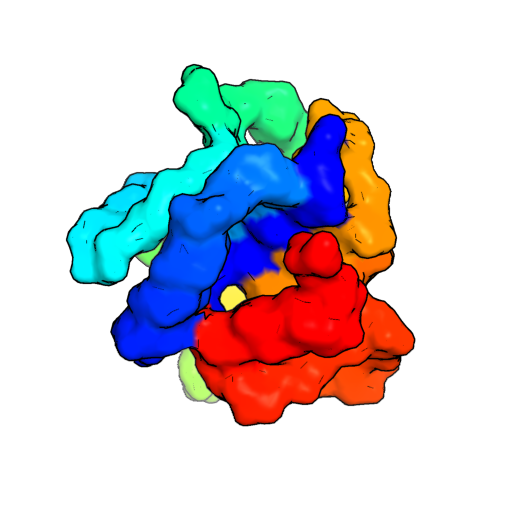 1624 N N . ASN A 1 205 ? 57.732 1.494 107.994 1.00 13.64 205 ASN A N 1
ATOM 1625 C CA . ASN A 1 205 ? 56.930 0.364 107.529 1.00 13.16 205 ASN A CA 1
ATOM 1626 C C . ASN A 1 205 ? 56.852 0.261 106.004 1.00 12.88 205 ASN A C 1
ATOM 1627 O O . ASN A 1 205 ? 55.893 -0.293 105.467 1.00 14.26 205 ASN A O 1
ATOM 1632 N N . ALA A 1 206 ? 57.853 0.783 105.305 1.00 12.93 206 ALA A N 1
ATOM 1633 C CA . ALA A 1 206 ? 57.851 0.750 103.845 1.00 15.29 206 ALA A CA 1
ATOM 1634 C C . ALA A 1 206 ? 57.865 -0.663 103.257 1.00 16.99 206 ALA A C 1
ATOM 1635 O O . ALA A 1 206 ? 58.371 -1.604 103.876 1.00 16.35 206 ALA A O 1
ATOM 1637 N N . GLN A 1 207 ? 57.297 -0.802 102.061 1.00 14.49 207 GLN A N 1
ATOM 1638 C CA . GLN A 1 207 ? 57.253 -2.087 101.367 1.00 16.08 207 GLN A CA 1
ATOM 1639 C C . GLN A 1 207 ? 58.640 -2.449 100.837 1.00 16.31 207 GLN A C 1
ATOM 1640 O O . GLN A 1 207 ? 59.487 -1.581 100.644 1.00 16.89 207 GLN A O 1
ATOM 1646 N N . PRO A 1 208 ? 58.883 -3.742 100.582 1.00 19.60 208 PRO A N 1
ATOM 1647 C CA . PRO A 1 208 ? 60.166 -4.234 100.073 1.00 19.20 208 PRO A CA 1
ATOM 1648 C C . PRO A 1 208 ? 60.721 -3.511 98.845 1.00 19.04 208 PRO A C 1
ATOM 1649 O O . PRO A 1 208 ? 61.899 -3.152 98.818 1.00 19.30 208 PRO A O 1
ATOM 1653 N N . GLU A 1 209 ? 59.883 -3.292 97.834 1.00 15.69 209 GLU A N 1
ATOM 1654 C CA . GLU A 1 209 ? 60.337 -2.629 96.614 1.00 14.33 209 GLU A CA 1
ATOM 1655 C C . GLU A 1 209 ? 60.882 -1.234 96.868 1.00 13.23 209 GLU A C 1
ATOM 1656 O O . GLU A 1 209 ? 61.833 -0.805 96.211 1.00 12.37 209 GLU A O 1
ATOM 1662 N N . LEU A 1 210 ? 60.275 -0.509 97.800 1.00 16.92 210 LEU A N 1
ATOM 1663 C CA . LEU A 1 210 ? 60.748 0.841 98.080 1.00 17.15 210 LEU A CA 1
ATOM 1664 C C . LEU A 1 210 ? 62.094 0.811 98.799 1.00 17.44 210 LEU A C 1
ATOM 1665 O O . LEU A 1 210 ? 62.990 1.591 98.477 1.00 18.39 210 LEU A O 1
ATOM 1670 N N . LEU A 1 211 ? 62.241 -0.089 99.765 1.00 17.41 211 LEU A N 1
ATOM 1671 C CA . LEU A 1 211 ? 63.502 -0.190 100.492 1.00 20.34 211 LEU A CA 1
ATOM 1672 C C . LEU A 1 211 ? 64.612 -0.603 99.535 1.00 22.50 211 LEU A C 1
ATOM 1673 O O . LEU A 1 211 ? 65.720 -0.068 99.587 1.00 24.43 211 LEU A O 1
ATOM 1678 N N . HIS A 1 212 ? 64.306 -1.548 98.652 1.00 23.46 212 HIS A N 1
ATOM 1679 C CA . HIS A 1 212 ? 65.279 -2.017 97.679 1.00 24.74 212 HIS A CA 1
ATOM 1680 C C . HIS A 1 212 ? 65.655 -0.869 96.750 1.00 24.09 212 HIS A C 1
ATOM 1681 O O . HIS A 1 212 ? 66.803 -0.754 96.320 1.00 23.95 212 HIS A O 1
ATOM 1688 N N . TRP A 1 213 ? 64.682 -0.018 96.437 1.00 22.99 213 TRP A N 1
ATOM 1689 C CA . TRP A 1 213 ? 64.942 1.128 95.574 1.00 20.86 213 TRP A CA 1
ATOM 1690 C C . TRP A 1 213 ? 65.929 2.039 96.289 1.00 22.06 213 TRP A C 1
ATOM 1691 O O . TRP A 1 213 ? 66.913 2.496 95.711 1.00 21.58 213 TRP A O 1
ATOM 1702 N N . TYR A 1 214 ? 65.648 2.301 97.558 1.00 20.17 214 TYR A N 1
ATOM 1703 C CA . TYR A 1 214 ? 66.494 3.160 98.365 1.00 22.49 214 TYR A CA 1
ATOM 1704 C C . TYR A 1 214 ? 67.939 2.663 98.423 1.00 23.49 214 TYR A C 1
ATOM 1705 O O . TYR A 1 214 ? 68.873 3.456 98.330 1.00 22.93 214 TYR A O 1
ATOM 1714 N N . ASP A 1 215 ? 68.124 1.354 98.568 1.00 28.38 215 ASP A N 1
ATOM 1715 C CA . ASP A 1 215 ? 69.467 0.778 98.628 1.00 30.61 215 ASP A CA 1
ATOM 1716 C C . ASP A 1 215 ? 70.286 1.074 97.378 1.00 30.65 215 ASP A C 1
ATOM 1717 O O . ASP A 1 215 ? 71.495 1.287 97.458 1.00 31.50 215 ASP A O 1
ATOM 1722 N N . GLN A 1 216 ? 69.625 1.088 96.226 1.00 28.97 216 GLN A N 1
ATOM 1723 C CA . GLN A 1 216 ? 70.312 1.332 94.966 1.00 30.16 216 GLN A CA 1
ATOM 1724 C C . GLN A 1 216 ? 70.398 2.795 94.543 1.00 29.48 216 GLN A C 1
ATOM 1725 O O . GLN A 1 216 ? 71.437 3.237 94.054 1.00 29.26 216 GLN A O 1
ATOM 1731 N N . TRP A 1 217 ? 69.316 3.549 94.722 1.00 27.19 217 TRP A N 1
ATOM 1732 C CA . TRP A 1 217 ? 69.311 4.949 94.304 1.00 26.50 217 TRP A CA 1
ATOM 1733 C C . TRP A 1 217 ? 69.245 5.983 95.422 1.00 25.97 217 TRP A C 1
ATOM 1734 O O . TRP A 1 217 ? 69.317 7.182 95.159 1.00 26.72 217 TRP A O 1
ATOM 1745 N N . GLY A 1 218 ? 69.109 5.529 96.662 1.00 26.90 218 GLY A N 1
ATOM 1746 C CA . GLY A 1 218 ? 69.033 6.459 97.775 1.00 26.46 218 GLY A CA 1
ATOM 1747 C C . GLY A 1 218 ? 70.179 7.450 97.777 1.00 25.76 218 GLY A C 1
ATOM 1748 O O . GLY A 1 218 ? 71.323 7.075 97.529 1.00 24.53 218 GLY A O 1
ATOM 1749 N N . ASP A 1 219 ? 69.880 8.715 98.059 1.00 20.02 219 ASP A N 1
ATOM 1750 C CA . ASP A 1 219 ? 70.911 9.742 98.084 1.00 20.65 219 ASP A CA 1
ATOM 1751 C C . ASP A 1 219 ? 70.784 10.660 99.304 1.00 19.68 219 ASP A C 1
ATOM 1752 O O . ASP A 1 219 ? 69.980 10.409 100.202 1.00 18.63 219 ASP A O 1
ATOM 1757 N N . SER A 1 220 ? 71.583 11.722 99.324 1.00 28.24 220 SER A N 1
ATOM 1758 C CA . SER A 1 220 ? 71.597 12.678 100.433 1.00 28.89 220 SER A CA 1
ATOM 1759 C C . SER A 1 220 ? 70.235 13.253 100.807 1.00 26.83 220 SER A C 1
ATOM 1760 O O . SER A 1 220 ? 69.950 13.464 101.987 1.00 26.98 220 SER A O 1
ATOM 1763 N N . ARG A 1 221 ? 69.402 13.505 99.804 1.00 22.84 221 ARG A N 1
ATOM 1764 C CA . ARG A 1 221 ? 68.081 14.082 100.028 1.00 21.27 221 ARG A CA 1
ATOM 1765 C C . ARG A 1 221 ? 67.026 13.099 100.535 1.00 20.16 221 ARG A C 1
ATOM 1766 O O . ARG A 1 221 ? 65.915 13.510 100.874 1.00 19.62 221 ARG A O 1
ATOM 1774 N N . HIS A 1 222 ? 67.366 11.814 100.587 1.00 17.86 222 HIS A N 1
ATOM 1775 C CA . HIS A 1 222 ? 66.428 10.786 101.039 1.00 17.45 222 HIS A CA 1
ATOM 1776 C C . HIS A 1 222 ? 66.656 10.361 102.480 1.00 18.11 222 HIS A C 1
ATOM 1777 O O . HIS A 1 222 ? 67.754 9.960 102.852 1.00 20.47 222 HIS A O 1
ATOM 1784 N N . TYR A 1 223 ? 65.605 10.433 103.288 1.00 18.15 223 TYR A N 1
ATOM 1785 C CA . TYR A 1 223 ? 65.705 10.077 104.697 1.00 17.18 223 TYR A CA 1
ATOM 1786 C C . TYR A 1 223 ? 64.935 8.809 105.057 1.00 17.54 223 TYR A C 1
ATOM 1787 O O . TYR A 1 223 ? 63.732 8.696 104.812 1.00 17.87 223 TYR A O 1
ATOM 1796 N N . ARG A 1 224 ? 65.648 7.858 105.647 1.00 15.60 224 ARG A N 1
ATOM 1797 C CA . ARG A 1 224 ? 65.071 6.593 106.078 1.00 17.19 224 ARG A CA 1
ATOM 1798 C C . ARG A 1 224 ? 64.605 6.801 107.520 1.00 16.42 224 ARG A C 1
ATOM 1799 O O . ARG A 1 224 ? 65.406 6.761 108.452 1.00 17.30 224 ARG A O 1
ATOM 1807 N N . ALA A 1 225 ? 63.309 7.024 107.702 1.00 17.85 225 ALA A N 1
ATOM 1808 C CA . ALA A 1 225 ? 62.765 7.278 109.032 1.00 16.87 225 ALA A CA 1
ATOM 1809 C C . ALA A 1 225 ? 62.748 6.076 109.973 1.00 17.03 225 ALA A C 1
ATOM 1810 O O . ALA A 1 225 ? 62.661 4.924 109.536 1.00 14.04 225 ALA A O 1
ATOM 1812 N N . GLN A 1 226 ? 62.836 6.363 111.271 1.00 10.11 226 GLN A N 1
ATOM 1813 C CA . GLN A 1 226 ? 62.795 5.329 112.298 1.00 12.06 226 GLN A CA 1
ATOM 1814 C C . GLN A 1 226 ? 61.337 5.107 112.681 1.00 10.62 226 GLN A C 1
ATOM 1815 O O . GLN A 1 226 ? 60.939 4.008 113.071 1.00 10.42 226 GLN A O 1
ATOM 1821 N N . SER A 1 227 ? 60.545 6.168 112.582 1.00 12.00 227 SER A N 1
ATOM 1822 C CA . SER A 1 227 ? 59.129 6.098 112.921 1.00 13.01 227 SER A CA 1
ATOM 1823 C C . SER A 1 227 ? 58.341 5.532 111.749 1.00 11.67 227 SER A C 1
ATOM 1824 O O . SER A 1 227 ? 58.781 5.596 110.604 1.00 11.68 227 SER A O 1
ATOM 1827 N N . SER A 1 228 ? 57.171 4.980 112.038 1.00 14.96 228 SER A N 1
ATOM 1828 C CA . SER A 1 228 ? 56.333 4.432 110.988 1.00 16.06 228 SER A CA 1
ATOM 1829 C C . SER A 1 228 ? 55.148 5.362 110.774 1.00 14.86 228 SER A C 1
ATOM 1830 O O . SER A 1 228 ? 54.859 6.216 111.609 1.00 15.86 228 SER A O 1
ATOM 1833 N N . HIS A 1 229 ? 54.481 5.204 109.639 1.00 11.62 229 HIS A N 1
ATOM 1834 C CA . HIS A 1 229 ? 53.317 6.009 109.298 1.00 10.06 229 HIS A CA 1
ATOM 1835 C C . HIS A 1 229 ? 53.510 7.516 109.452 1.00 8.72 229 HIS A C 1
ATOM 1836 O O . HIS A 1 229 ? 54.579 8.036 109.146 1.00 9.32 229 HIS A O 1
ATOM 1843 N N . ALA A 1 230 ? 52.475 8.214 109.915 1.00 8.24 230 ALA A N 1
ATOM 1844 C CA . ALA A 1 230 ? 52.525 9.670 110.072 1.00 7.65 230 ALA A CA 1
ATOM 1845 C C . ALA A 1 230 ? 53.684 10.150 110.947 1.00 7.86 230 ALA A C 1
ATOM 1846 O O . ALA A 1 230 ? 54.183 11.264 110.775 1.00 7.73 230 ALA A O 1
ATOM 1848 N N . GLY A 1 231 ? 54.108 9.317 111.890 1.00 6.45 231 GLY A N 1
ATOM 1849 C CA . GLY A 1 231 ? 55.218 9.700 112.743 1.00 6.94 231 GLY A CA 1
ATOM 1850 C C . GLY A 1 231 ? 56.461 9.979 111.916 1.00 7.95 231 GLY A C 1
ATOM 1851 O O . GLY A 1 231 ? 57.278 10.825 112.277 1.00 7.92 231 GLY A O 1
ATOM 1852 N N . ALA A 1 232 ? 56.604 9.265 110.801 1.00 8.44 232 ALA A N 1
ATOM 1853 C CA . ALA A 1 232 ? 57.756 9.437 109.921 1.00 9.25 232 ALA A CA 1
ATOM 1854 C C . ALA A 1 232 ? 57.764 10.824 109.295 1.00 9.67 232 ALA A C 1
ATOM 1855 O O . ALA A 1 232 ? 58.824 11.382 109.015 1.00 11.86 232 ALA A O 1
ATOM 1857 N N . ILE A 1 233 ? 56.579 11.383 109.078 1.00 11.73 233 ILE A N 1
ATOM 1858 C CA . ILE A 1 233 ? 56.471 12.704 108.481 1.00 12.29 233 ILE A CA 1
ATOM 1859 C C . ILE A 1 233 ? 56.907 13.790 109.462 1.00 13.35 233 ILE A C 1
ATOM 1860 O O . ILE A 1 233 ? 57.566 14.756 109.071 1.00 14.12 233 ILE A O 1
ATOM 1865 N N . LEU A 1 234 ? 56.544 13.639 110.734 1.00 12.88 234 LEU A N 1
ATOM 1866 C CA . LEU A 1 234 ? 56.955 14.615 111.738 1.00 12.76 234 LEU A CA 1
ATOM 1867 C C . LEU A 1 234 ? 58.463 14.535 111.878 1.00 13.46 234 LEU A C 1
ATOM 1868 O O . LEU A 1 234 ? 59.151 15.552 111.958 1.00 15.05 234 LEU A O 1
ATOM 1873 N N . GLU A 1 235 ? 58.967 13.306 111.903 1.00 14.44 235 GLU A N 1
ATOM 1874 C CA . GLU A 1 235 ? 60.394 13.046 112.034 1.00 13.45 235 GLU A CA 1
ATOM 1875 C C . GLU A 1 235 ? 61.171 13.727 110.911 1.00 13.50 235 GLU A C 1
ATOM 1876 O O . GLU A 1 235 ? 62.184 14.390 111.154 1.00 11.11 235 GLU A O 1
ATOM 1882 N N . ALA A 1 236 ? 60.688 13.556 109.682 1.00 9.39 236 ALA A N 1
ATOM 1883 C CA . ALA A 1 236 ? 61.335 14.143 108.516 1.00 10.20 236 ALA A CA 1
ATOM 1884 C C . ALA A 1 236 ? 61.320 15.667 108.570 1.00 10.23 236 ALA A C 1
ATOM 1885 O O . ALA A 1 236 ? 62.308 16.316 108.228 1.00 10.30 236 ALA A O 1
ATOM 1887 N N . ILE A 1 237 ? 60.196 16.236 108.991 1.00 12.86 237 ILE A N 1
ATOM 1888 C CA . ILE A 1 237 ? 60.078 17.686 109.085 1.00 12.93 237 ILE A CA 1
ATOM 1889 C C . ILE A 1 237 ? 61.170 18.246 110.000 1.00 12.56 237 ILE A C 1
ATOM 1890 O O . ILE A 1 237 ? 61.791 19.265 109.691 1.00 13.50 237 ILE A O 1
ATOM 1895 N N . ALA A 1 238 ? 61.418 17.565 111.111 1.00 10.61 238 ALA A N 1
ATOM 1896 C CA . ALA A 1 238 ? 62.451 17.991 112.053 1.00 12.14 238 ALA A CA 1
ATOM 1897 C C . ALA A 1 238 ? 63.840 17.738 111.467 1.00 13.58 238 ALA A C 1
ATOM 1898 O O . ALA A 1 238 ? 64.737 18.574 111.585 1.00 14.02 238 ALA A O 1
ATOM 1900 N N . HIS A 1 239 ? 64.010 16.583 110.827 1.00 15.46 239 HIS A N 1
ATOM 1901 C CA . HIS A 1 239 ? 65.287 16.216 110.217 1.00 15.35 239 HIS A CA 1
ATOM 1902 C C . HIS A 1 239 ? 65.756 17.236 109.180 1.00 17.13 239 HIS A C 1
ATOM 1903 O O . HIS A 1 239 ? 66.905 17.686 109.219 1.00 15.93 239 HIS A O 1
ATOM 1910 N N . PHE A 1 240 ? 64.874 17.587 108.245 1.00 13.62 240 PHE A N 1
ATOM 1911 C CA . PHE A 1 240 ? 65.210 18.560 107.206 1.00 14.01 240 PHE A CA 1
ATOM 1912 C C . PHE A 1 240 ? 65.017 19.984 107.713 1.00 15.81 240 PHE A C 1
ATOM 1913 O O . PHE A 1 240 ? 65.184 20.954 106.974 1.00 15.07 240 PHE A O 1
ATOM 1921 N N . ASP A 1 241 ? 64.655 20.093 108.985 1.00 22.95 241 ASP A N 1
ATOM 1922 C CA . ASP A 1 241 ? 64.436 21.380 109.629 1.00 25.21 241 ASP A CA 1
ATOM 1923 C C . ASP A 1 241 ? 63.475 22.293 108.869 1.00 25.25 241 ASP A C 1
ATOM 1924 O O . ASP A 1 241 ? 63.762 23.471 108.656 1.00 24.82 241 ASP A O 1
ATOM 1929 N N . PHE A 1 242 ? 62.335 21.743 108.456 1.00 23.59 242 PHE A N 1
ATOM 1930 C CA . PHE A 1 242 ? 61.324 22.528 107.751 1.00 23.63 242 PHE A CA 1
ATOM 1931 C C . PHE A 1 242 ? 60.455 23.209 108.804 1.00 25.72 242 PHE A C 1
ATOM 1932 O O . PHE A 1 242 ? 60.465 22.817 109.973 1.00 25.81 242 PHE A O 1
ATOM 1940 N N . LEU A 1 243 ? 59.701 24.220 108.389 1.00 23.51 243 LEU A N 1
ATOM 1941 C CA . LEU A 1 243 ? 58.823 24.931 109.308 1.00 26.31 243 LEU A CA 1
ATOM 1942 C C . LEU A 1 243 ? 59.600 25.376 110.544 1.00 30.06 243 LEU A C 1
ATOM 1943 O O . LEU A 1 243 ? 59.161 25.176 111.679 1.00 30.05 243 LEU A O 1
ATOM 1948 N N . SER A 1 244 ? 60.762 25.973 110.299 1.00 59.54 244 SER A N 1
ATOM 1949 C CA . SER A 1 244 ? 61.641 26.468 111.355 1.00 64.49 244 SER A CA 1
ATOM 1950 C C . SER A 1 244 ? 60.890 27.378 112.322 1.00 66.04 244 SER A C 1
ATOM 1951 O O . SER A 1 244 ? 60.892 28.606 112.087 1.00 66.73 244 SER A O 1
#